Protein AF-X6KYT4-F1 (afdb_monomer_lite)

Radius of gyration: 32.28 Å; chains: 1; bounding box: 67×56×92 Å

pLDDT: mean 80.39, std 18.16, range [33.0, 98.12]

Structure (mmCIF, N/CA/C/O backbone):
data_AF-X6KYT4-F1
#
_entry.id   AF-X6KYT4-F1
#
loop_
_atom_site.group_PDB
_atom_site.id
_atom_site.type_symbol
_atom_site.label_atom_id
_atom_site.label_alt_id
_atom_site.label_comp_id
_atom_site.label_asym_id
_atom_site.label_entity_id
_atom_site.label_seq_id
_atom_site.pdbx_PDB_ins_code
_atom_site.Cartn_x
_atom_site.Cartn_y
_atom_site.Cartn_z
_atom_site.occupancy
_atom_site.B_iso_or_equiv
_atom_site.auth_seq_id
_atom_site.auth_comp_id
_atom_site.auth_asym_id
_atom_site.auth_atom_id
_atom_site.pdbx_PDB_model_num
ATOM 1 N N . MET A 1 1 ? -8.313 6.540 -24.746 1.00 35.69 1 MET A N 1
ATOM 2 C CA . MET A 1 1 ? -7.496 7.739 -24.470 1.00 35.69 1 MET A CA 1
ATOM 3 C C . MET A 1 1 ? -6.435 7.304 -23.478 1.00 35.69 1 MET A C 1
ATOM 5 O O . MET A 1 1 ? -6.791 6.968 -22.359 1.00 35.69 1 MET A O 1
ATOM 9 N N . ALA A 1 2 ? -5.200 7.127 -23.948 1.00 33.00 2 ALA A N 1
ATOM 10 C CA . ALA A 1 2 ? -4.086 6.601 -23.162 1.00 33.00 2 ALA A CA 1
ATOM 11 C C . ALA A 1 2 ? -3.238 7.754 -22.607 1.00 33.00 2 ALA A C 1
ATOM 13 O O . ALA A 1 2 ? -3.134 8.813 -23.221 1.00 33.00 2 ALA A O 1
ATOM 14 N N . SER A 1 3 ? -2.711 7.527 -21.412 1.00 40.75 3 SER A N 1
ATOM 15 C CA . SER A 1 3 ? -2.231 8.502 -20.440 1.00 40.75 3 SER A CA 1
ATOM 16 C C . SER A 1 3 ? -0.807 8.997 -20.719 1.00 40.75 3 SER A C 1
ATOM 18 O O . SER A 1 3 ? 0.108 8.193 -20.867 1.00 40.75 3 SER A O 1
ATOM 20 N N . ASN A 1 4 ? -0.594 10.315 -20.671 1.00 42.34 4 ASN A N 1
ATOM 21 C CA . ASN A 1 4 ? 0.734 10.925 -20.558 1.00 42.34 4 ASN A CA 1
ATOM 22 C C . ASN A 1 4 ? 1.082 11.099 -19.073 1.00 42.34 4 ASN A C 1
ATOM 24 O O . ASN A 1 4 ? 0.715 12.103 -18.468 1.00 42.34 4 ASN A O 1
ATOM 28 N N . ALA A 1 5 ? 1.768 10.118 -18.482 1.00 38.00 5 ALA A N 1
ATOM 29 C CA . ALA A 1 5 ? 2.191 10.152 -17.074 1.00 38.00 5 ALA A CA 1
ATOM 30 C C . ALA A 1 5 ? 3.714 10.004 -16.871 1.00 38.00 5 ALA A C 1
ATOM 32 O O . ALA A 1 5 ? 4.169 9.863 -15.743 1.00 38.00 5 ALA A O 1
ATOM 33 N N . LEU A 1 6 ? 4.525 10.054 -17.935 1.00 41.41 6 LEU A N 1
ATOM 34 C CA . LEU A 1 6 ? 5.937 9.644 -17.862 1.00 41.41 6 LEU A CA 1
ATOM 35 C C . LEU A 1 6 ? 6.961 10.786 -17.685 1.00 41.41 6 LEU A C 1
ATOM 37 O O . LEU A 1 6 ? 8.151 10.515 -17.605 1.00 41.41 6 LEU A O 1
ATOM 41 N N . VAL A 1 7 ? 6.543 12.054 -17.578 1.00 46.75 7 VAL A N 1
ATOM 42 C CA . VAL A 1 7 ? 7.486 13.203 -17.586 1.00 46.75 7 VAL A CA 1
ATOM 43 C C . VAL A 1 7 ? 7.765 13.811 -16.196 1.00 46.75 7 VAL A C 1
ATOM 45 O O . VAL A 1 7 ? 8.702 14.584 -16.039 1.00 46.75 7 VAL A O 1
ATOM 48 N N . TYR A 1 8 ? 7.056 13.410 -15.135 1.00 43.91 8 TYR A N 1
ATOM 49 C CA . TYR A 1 8 ? 7.237 14.002 -13.792 1.00 43.91 8 TYR A CA 1
ATOM 50 C C . TYR A 1 8 ? 8.249 13.285 -12.869 1.00 43.91 8 TYR A C 1
ATOM 52 O O . TYR A 1 8 ? 8.404 13.666 -11.711 1.00 43.91 8 TYR A O 1
ATOM 60 N N . GLY A 1 9 ? 8.981 12.278 -13.360 1.00 34.69 9 GLY A N 1
ATOM 61 C CA . GLY A 1 9 ? 9.814 11.403 -12.518 1.00 34.69 9 GLY A CA 1
ATOM 62 C C . GLY A 1 9 ? 11.130 11.987 -11.980 1.00 34.69 9 GLY A C 1
ATOM 63 O O . GLY A 1 9 ? 11.687 11.428 -11.043 1.00 34.69 9 GLY A O 1
ATOM 64 N N . ALA A 1 10 ? 11.641 13.100 -12.517 1.00 45.22 10 ALA A N 1
ATOM 65 C CA . ALA A 1 10 ? 12.976 13.599 -12.150 1.00 45.22 10 ALA A CA 1
ATOM 66 C C . ALA A 1 10 ? 12.989 14.670 -11.035 1.00 45.22 10 ALA A C 1
ATOM 68 O O . ALA A 1 10 ? 14.049 14.982 -10.502 1.00 45.22 10 ALA A O 1
ATOM 69 N N . GLY A 1 11 ? 11.834 15.234 -10.657 1.00 38.03 11 GLY A N 1
ATOM 70 C CA . GLY A 1 11 ? 11.766 16.350 -9.696 1.00 38.03 11 GLY A CA 1
ATOM 71 C C . GLY A 1 11 ? 11.656 15.952 -8.217 1.00 38.03 11 GLY A C 1
ATOM 72 O O . GLY A 1 11 ? 11.947 16.764 -7.343 1.00 38.03 11 GLY A O 1
ATOM 73 N N . GLY A 1 12 ? 11.238 14.718 -7.914 1.00 40.44 12 GLY A N 1
ATOM 74 C CA . GLY A 1 12 ? 10.886 14.310 -6.544 1.00 40.44 12 GLY A CA 1
ATOM 75 C C . GLY A 1 12 ? 12.070 13.980 -5.626 1.00 40.44 12 GLY A C 1
ATOM 76 O O . GLY A 1 12 ? 11.957 14.127 -4.411 1.00 40.44 12 GLY A O 1
ATOM 77 N N . GLY A 1 13 ? 13.215 13.571 -6.184 1.00 47.16 13 GLY A N 1
ATOM 78 C CA . GLY A 1 13 ? 14.359 13.081 -5.399 1.00 47.16 13 GLY A CA 1
ATOM 79 C C . GLY A 1 13 ? 15.059 14.150 -4.550 1.00 47.16 13 GLY A C 1
ATOM 80 O O . GLY A 1 13 ? 15.558 13.852 -3.469 1.00 47.16 13 GLY A O 1
ATOM 81 N N . VAL A 1 14 ? 15.047 15.413 -4.987 1.00 54.25 14 VAL A N 1
ATOM 82 C CA . VAL A 1 14 ? 15.760 16.505 -4.295 1.00 54.25 14 VAL A CA 1
ATOM 83 C C . VAL A 1 14 ? 15.011 16.974 -3.041 1.00 54.25 14 VAL A C 1
ATOM 85 O O . VAL A 1 14 ? 15.631 17.399 -2.069 1.00 54.25 14 VAL A O 1
ATOM 88 N N . VAL A 1 15 ? 13.680 16.847 -3.019 1.00 51.16 15 VAL A N 1
ATOM 89 C CA . VAL A 1 15 ? 12.855 17.279 -1.876 1.00 51.16 15 VAL A CA 1
ATOM 90 C C . VAL A 1 15 ? 12.961 16.296 -0.704 1.00 51.16 15 VAL A C 1
ATOM 92 O O . VAL A 1 15 ? 12.983 16.726 0.446 1.00 51.16 15 VAL A O 1
ATOM 95 N N . GLY A 1 16 ? 13.103 14.992 -0.972 1.00 46.22 16 GLY A N 1
ATOM 96 C CA . GLY A 1 16 ? 13.276 13.975 0.074 1.00 46.22 16 GLY A CA 1
ATOM 97 C C . GLY A 1 16 ? 14.621 14.068 0.805 1.00 46.22 16 GLY A C 1
ATOM 98 O O . GLY A 1 16 ? 14.667 13.934 2.026 1.00 46.22 16 GLY A O 1
ATOM 99 N N . LEU A 1 17 ? 15.703 14.382 0.080 1.00 49.47 17 LEU A N 1
ATOM 100 C CA . LEU A 1 17 ? 17.055 14.495 0.644 1.00 49.47 17 LEU A CA 1
ATOM 101 C C . LEU A 1 17 ? 17.189 15.674 1.629 1.00 49.47 17 LEU A C 1
ATOM 103 O O . LEU A 1 17 ? 17.905 15.583 2.622 1.00 49.47 17 LEU A O 1
ATOM 107 N N . LEU A 1 18 ? 16.473 16.776 1.384 1.00 53.66 18 LEU A N 1
ATOM 108 C CA . LEU A 1 18 ? 16.554 17.975 2.224 1.00 53.66 18 LEU A CA 1
ATOM 109 C C . LEU A 1 18 ? 15.808 17.832 3.558 1.00 53.66 18 LEU A C 1
ATOM 111 O O . LEU A 1 18 ? 16.172 18.497 4.523 1.00 53.66 18 LEU A O 1
ATOM 115 N N . ILE A 1 19 ? 14.805 16.953 3.648 1.00 54.97 19 ILE A N 1
ATOM 116 C CA . ILE A 1 19 ? 14.031 16.751 4.885 1.00 54.97 19 ILE A CA 1
ATOM 117 C C . ILE A 1 19 ? 14.797 15.863 5.884 1.00 54.97 19 ILE A C 1
ATOM 119 O O . ILE A 1 19 ? 14.686 16.068 7.091 1.00 54.97 19 ILE A O 1
ATOM 123 N N . GLY A 1 20 ? 15.642 14.941 5.407 1.00 48.66 20 GLY A N 1
ATOM 124 C CA . GLY A 1 20 ? 16.440 14.053 6.266 1.00 48.66 20 GLY A CA 1
ATOM 125 C C . GLY A 1 20 ? 17.586 14.737 7.027 1.00 48.66 20 GLY A C 1
ATOM 126 O O . GLY A 1 20 ? 18.050 14.210 8.035 1.00 48.66 20 GLY A O 1
ATOM 127 N N . LEU A 1 21 ? 18.031 15.924 6.596 1.00 48.78 21 LEU A N 1
ATOM 128 C CA . LEU A 1 21 ? 19.221 16.581 7.154 1.00 48.78 21 LEU A CA 1
ATOM 129 C C . LEU A 1 21 ? 18.954 17.435 8.413 1.00 48.78 21 LEU A C 1
ATOM 131 O O . LEU A 1 21 ? 19.897 17.914 9.039 1.00 48.78 21 LEU A O 1
ATOM 135 N N . PHE A 1 22 ? 17.692 17.625 8.817 1.00 48.16 22 PHE A N 1
ATOM 136 C CA . PHE A 1 22 ? 17.326 18.508 9.938 1.00 48.16 22 PHE A CA 1
ATOM 137 C C . PHE A 1 22 ? 17.316 17.837 11.326 1.00 48.16 22 PHE A C 1
ATOM 139 O O . PHE A 1 22 ? 17.004 18.496 12.315 1.00 48.16 22 PHE A O 1
ATOM 146 N N . ALA A 1 23 ? 17.692 16.558 11.436 1.00 51.16 23 ALA A N 1
ATOM 147 C CA . ALA A 1 23 ? 17.722 15.836 12.717 1.00 51.16 23 ALA A CA 1
ATOM 148 C C . ALA A 1 23 ? 19.065 15.926 13.486 1.00 51.16 23 ALA A C 1
ATOM 150 O O . ALA A 1 23 ? 19.156 15.429 14.607 1.00 51.16 23 ALA A O 1
ATOM 151 N N . GLY A 1 24 ? 20.105 16.566 12.931 1.00 43.72 24 GLY A N 1
ATOM 152 C CA . GLY A 1 24 ? 21.406 16.760 13.589 1.00 43.72 24 GLY A CA 1
ATOM 153 C C . GLY A 1 24 ? 21.605 18.198 14.077 1.00 43.72 24 GLY A C 1
ATOM 154 O O . GLY A 1 24 ? 21.455 19.146 13.310 1.00 43.72 24 GLY A O 1
ATOM 155 N N . SER A 1 25 ? 21.964 18.386 15.348 1.00 44.88 25 SER A N 1
ATOM 156 C CA . SER A 1 25 ? 22.098 19.687 16.028 1.00 44.88 25 SER A CA 1
ATOM 157 C C . SER A 1 25 ? 23.346 20.495 15.615 1.00 44.88 25 SER A C 1
ATOM 159 O O . SER A 1 25 ? 24.177 20.845 16.453 1.00 44.88 25 SER A O 1
ATOM 161 N N . GLY A 1 26 ? 23.483 20.787 14.322 1.00 60.88 26 GLY A N 1
ATOM 162 C CA . GLY A 1 26 ? 24.593 21.542 13.731 1.00 60.88 26 GLY A CA 1
ATOM 163 C C . GLY A 1 26 ? 24.327 21.905 12.269 1.00 60.88 26 GLY A C 1
ATOM 164 O O . GLY A 1 26 ? 25.134 21.581 11.404 1.00 60.88 26 GLY A O 1
ATOM 165 N N . GLY A 1 27 ? 23.161 22.496 11.988 1.00 58.69 27 GLY A N 1
ATOM 166 C CA . GLY A 1 27 ? 22.692 22.743 10.622 1.00 58.69 27 GLY A CA 1
ATOM 167 C C . GLY A 1 27 ? 23.600 23.677 9.799 1.00 58.69 27 GLY A C 1
ATOM 168 O O . GLY A 1 27 ? 24.240 24.566 10.369 1.00 58.69 27 GLY A O 1
ATOM 169 N N . PRO A 1 28 ? 23.649 23.496 8.464 1.00 64.19 28 PRO A N 1
ATOM 170 C CA . PRO A 1 28 ? 24.417 24.348 7.558 1.00 64.19 28 PRO A CA 1
ATOM 171 C C . PRO A 1 28 ? 23.918 25.796 7.597 1.00 64.19 28 PRO A C 1
ATOM 173 O O . PRO A 1 28 ? 22.741 26.060 7.861 1.00 64.19 28 PRO A O 1
ATOM 176 N N . SER A 1 29 ? 24.812 26.748 7.327 1.00 77.00 29 SER A N 1
ATOM 177 C CA . SER A 1 29 ? 24.437 28.158 7.275 1.00 77.00 29 SER A CA 1
ATOM 178 C C . SER A 1 29 ? 23.445 28.411 6.128 1.00 77.00 29 SER A C 1
ATOM 180 O O . SER A 1 29 ? 23.407 27.691 5.127 1.00 77.00 29 SER A O 1
ATOM 182 N N . GLN A 1 30 ? 22.615 29.449 6.259 1.00 72.06 30 GLN A N 1
ATOM 183 C CA . GLN A 1 30 ? 21.670 29.859 5.211 1.00 72.06 30 GLN A CA 1
ATOM 184 C C . GLN A 1 30 ? 22.368 30.128 3.864 1.00 72.06 30 GLN A C 1
ATOM 186 O O . GLN A 1 30 ? 21.785 29.909 2.799 1.00 72.06 30 GLN A O 1
ATOM 191 N N . GLU A 1 31 ? 23.628 30.557 3.918 1.00 77.00 31 GLU A N 1
ATOM 192 C CA . GLU A 1 31 ? 24.470 30.841 2.760 1.00 77.00 31 GLU A CA 1
ATOM 193 C C . GLU A 1 31 ? 24.847 29.546 2.023 1.00 77.00 31 GLU A C 1
ATOM 195 O O . GLU A 1 31 ? 24.654 29.468 0.806 1.00 77.00 31 GLU A O 1
ATOM 200 N N . ASP A 1 32 ? 25.230 28.488 2.745 1.00 77.25 32 ASP A N 1
ATOM 201 C CA . ASP A 1 32 ? 25.575 27.180 2.167 1.00 77.25 32 ASP A CA 1
ATOM 202 C C . ASP A 1 32 ? 24.370 26.503 1.501 1.00 77.25 32 ASP A C 1
ATOM 204 O O . ASP A 1 32 ? 24.482 25.940 0.410 1.00 77.25 32 ASP A O 1
ATOM 208 N N . MET A 1 33 ? 23.184 26.611 2.112 1.00 68.81 33 MET A N 1
ATOM 209 C CA . MET A 1 33 ? 21.947 26.082 1.528 1.00 68.81 33 MET A CA 1
ATOM 210 C C . MET A 1 33 ? 21.580 26.804 0.228 1.00 68.81 33 MET A C 1
ATOM 212 O O . MET A 1 33 ? 21.212 26.163 -0.756 1.00 68.81 33 MET A O 1
ATOM 216 N N . SER A 1 34 ? 21.714 28.133 0.189 1.00 76.94 34 SER A N 1
ATOM 217 C CA . SER A 1 34 ? 21.430 28.908 -1.023 1.00 76.94 34 SER A CA 1
ATOM 218 C C . SER A 1 34 ? 22.412 28.592 -2.158 1.00 76.94 34 SER A C 1
ATOM 220 O O . SER A 1 34 ? 21.999 28.464 -3.315 1.00 76.94 34 SER A O 1
ATOM 222 N N . ALA A 1 35 ? 23.690 28.376 -1.830 1.00 78.06 35 ALA A N 1
ATOM 223 C CA . ALA A 1 35 ? 24.719 27.984 -2.783 1.00 78.06 35 ALA A CA 1
ATOM 224 C C . ALA A 1 35 ? 24.486 26.562 -3.320 1.00 78.06 35 ALA A C 1
ATOM 226 O O . ALA A 1 35 ? 24.574 26.345 -4.529 1.00 78.06 35 ALA A O 1
ATOM 227 N N . ALA A 1 36 ? 24.111 25.615 -2.455 1.00 73.81 36 ALA A N 1
ATOM 228 C CA . ALA A 1 36 ? 23.811 24.237 -2.840 1.00 73.81 36 ALA A CA 1
ATOM 229 C C . ALA A 1 36 ? 22.560 24.138 -3.728 1.00 73.81 36 ALA A C 1
ATOM 231 O O . ALA A 1 36 ? 22.593 23.479 -4.766 1.00 73.81 36 ALA A O 1
ATOM 232 N N . VAL A 1 37 ? 21.479 24.845 -3.379 1.00 77.25 37 VAL A N 1
ATOM 233 C CA . VAL A 1 37 ? 20.246 24.879 -4.186 1.00 77.25 37 VAL A CA 1
ATOM 234 C C . VAL A 1 37 ? 20.501 25.529 -5.546 1.00 77.25 37 VAL A C 1
ATOM 236 O O . VAL A 1 37 ? 20.082 24.993 -6.571 1.00 77.25 37 VAL A O 1
ATOM 239 N N . THR A 1 38 ? 21.246 26.637 -5.58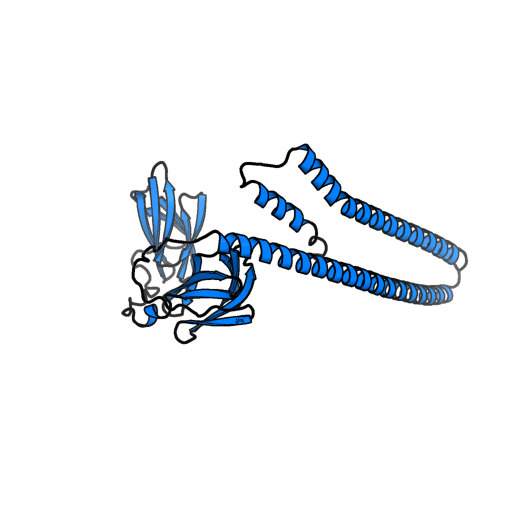7 1.00 81.56 38 THR A N 1
ATOM 240 C CA . THR A 1 38 ? 21.606 27.302 -6.851 1.00 81.56 38 THR A CA 1
ATOM 241 C C . THR A 1 38 ? 22.510 26.414 -7.710 1.00 81.56 38 THR A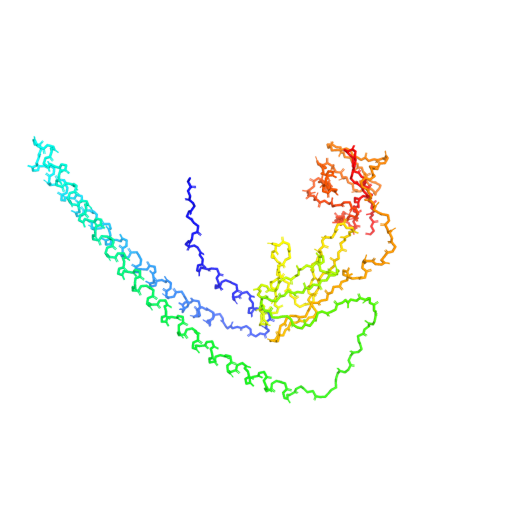 C 1
ATOM 243 O O . THR A 1 38 ? 22.307 26.298 -8.920 1.00 81.56 38 THR A O 1
ATOM 246 N N . GLY A 1 39 ? 23.472 25.724 -7.089 1.00 80.19 39 GLY A N 1
ATOM 247 C CA . GLY A 1 39 ? 24.341 24.756 -7.756 1.00 80.19 39 GLY A CA 1
ATOM 248 C C . GLY A 1 39 ? 23.571 23.572 -8.343 1.00 80.19 39 GLY A C 1
ATOM 249 O O . GLY A 1 39 ? 23.843 23.179 -9.476 1.00 80.19 39 GLY A O 1
ATOM 250 N N . ALA A 1 40 ? 22.574 23.060 -7.617 1.00 72.94 40 ALA A N 1
ATOM 251 C CA . ALA A 1 40 ? 21.736 21.939 -8.039 1.00 72.94 40 ALA A CA 1
ATOM 252 C C . ALA A 1 40 ? 20.691 22.321 -9.103 1.00 72.94 40 ALA A C 1
ATOM 254 O O . ALA A 1 40 ? 20.330 21.490 -9.934 1.00 72.94 40 ALA A O 1
ATOM 255 N N . MET A 1 41 ? 20.212 23.570 -9.117 1.00 75.88 41 MET A N 1
ATOM 256 C CA . MET A 1 41 ? 19.228 24.040 -10.102 1.00 75.88 41 MET A CA 1
ATOM 257 C C . MET A 1 41 ? 19.838 24.472 -11.438 1.00 75.88 41 MET A C 1
ATOM 259 O O . MET A 1 41 ? 19.139 24.464 -12.451 1.00 75.88 41 MET A O 1
ATOM 263 N N . ARG A 1 42 ? 21.129 24.818 -11.479 1.00 82.75 42 ARG A N 1
ATOM 264 C CA . ARG A 1 42 ? 21.806 25.264 -12.707 1.00 82.75 42 ARG A CA 1
ATOM 265 C C . ARG A 1 42 ? 21.738 24.245 -13.863 1.00 82.75 42 ARG A C 1
ATOM 267 O O . ARG A 1 42 ? 21.337 24.654 -14.950 1.00 82.75 42 ARG A O 1
ATOM 274 N N . PRO A 1 43 ? 21.994 22.934 -13.667 1.00 74.88 43 PRO A N 1
ATOM 275 C CA . PRO A 1 43 ? 21.849 21.938 -14.734 1.00 74.88 43 PRO A CA 1
ATOM 276 C C . PRO A 1 43 ? 20.405 21.798 -15.231 1.00 74.88 43 PRO A C 1
ATOM 278 O O . PRO A 1 43 ? 20.170 21.583 -16.418 1.00 74.88 43 PRO A O 1
ATOM 281 N N . ALA A 1 44 ? 19.423 21.947 -14.334 1.00 68.31 44 ALA A N 1
ATOM 282 C CA . ALA A 1 44 ? 18.010 21.901 -14.698 1.00 68.31 44 ALA A CA 1
ATOM 283 C C . ALA A 1 44 ? 17.594 23.135 -15.518 1.00 68.31 44 ALA A C 1
ATOM 285 O O . ALA A 1 44 ? 16.854 23.002 -16.492 1.00 68.31 44 ALA A O 1
ATOM 286 N N . GLN A 1 45 ? 18.111 24.323 -15.179 1.00 76.75 45 GLN A N 1
ATOM 287 C CA . GLN A 1 45 ? 17.892 25.538 -15.968 1.00 76.75 45 GLN A CA 1
ATOM 288 C C . GLN A 1 45 ? 18.551 25.452 -17.350 1.00 76.75 45 GLN A C 1
ATOM 290 O O . GLN A 1 45 ? 17.886 25.737 -18.344 1.00 76.75 45 GLN A O 1
ATOM 295 N N . GLU A 1 46 ? 19.801 24.989 -17.440 1.00 79.12 46 GLU A N 1
ATOM 296 C CA . GLU A 1 46 ? 20.508 24.787 -18.715 1.00 79.12 46 GLU A CA 1
ATOM 297 C C . GLU A 1 46 ? 19.783 23.763 -19.615 1.00 79.12 46 GLU A C 1
ATOM 299 O O . GLU A 1 46 ? 19.598 23.999 -20.814 1.00 79.12 46 GLU A O 1
ATOM 304 N N . ALA A 1 47 ? 19.274 22.669 -19.035 1.00 71.75 47 ALA A N 1
ATOM 305 C CA . ALA A 1 47 ? 18.462 21.687 -19.753 1.00 71.75 47 ALA A CA 1
ATOM 306 C C . ALA A 1 47 ? 17.127 22.278 -20.237 1.00 71.75 47 ALA A C 1
ATOM 308 O O . ALA A 1 47 ? 16.729 22.053 -21.380 1.00 71.75 47 ALA A O 1
ATOM 309 N N . SER A 1 48 ? 16.454 23.079 -19.403 1.00 70.44 48 SER A N 1
ATOM 310 C CA . SER A 1 48 ? 15.194 23.731 -19.776 1.00 70.44 48 SER A CA 1
ATOM 311 C C . SER A 1 48 ? 15.367 24.785 -20.876 1.00 70.44 48 SER A C 1
ATOM 313 O O . SER A 1 48 ? 14.533 24.862 -21.774 1.00 70.44 48 SER A O 1
ATOM 315 N N . ALA A 1 49 ? 16.469 25.544 -20.866 1.00 79.88 49 ALA A N 1
ATOM 316 C CA . ALA A 1 49 ? 16.787 26.518 -21.908 1.00 79.88 49 ALA A CA 1
ATOM 317 C C . ALA A 1 49 ? 17.083 25.830 -23.248 1.00 79.88 49 ALA A C 1
ATOM 319 O O . ALA A 1 49 ? 16.597 26.268 -24.287 1.00 79.88 49 ALA A O 1
ATOM 320 N N . THR A 1 50 ? 17.805 24.707 -23.214 1.00 77.88 50 THR A N 1
ATOM 321 C CA . THR A 1 50 ? 18.086 23.895 -24.408 1.00 77.88 50 THR A CA 1
ATOM 322 C C . THR A 1 50 ? 16.802 23.304 -24.999 1.00 77.88 50 THR A C 1
ATOM 324 O O . THR A 1 50 ? 16.607 23.342 -26.212 1.00 77.88 50 THR A O 1
ATOM 327 N N . ALA A 1 51 ? 15.888 22.821 -24.151 1.00 69.62 51 ALA A N 1
ATOM 328 C CA . ALA A 1 51 ? 14.582 22.328 -24.588 1.00 69.62 51 ALA A CA 1
ATOM 329 C C . ALA A 1 51 ? 13.692 23.447 -25.160 1.00 69.62 51 ALA A C 1
ATOM 331 O O . ALA A 1 51 ? 13.014 23.245 -26.163 1.00 69.62 51 ALA A O 1
ATOM 332 N N . ALA A 1 52 ? 13.714 24.642 -24.560 1.00 78.00 52 ALA A N 1
ATOM 333 C CA . ALA A 1 52 ? 12.983 25.795 -25.081 1.00 78.00 52 ALA A CA 1
ATOM 334 C C . ALA A 1 52 ? 13.516 26.227 -26.460 1.00 78.00 52 ALA A C 1
ATOM 336 O O . ALA A 1 52 ? 12.729 26.499 -27.371 1.00 78.00 52 ALA A O 1
ATOM 337 N N . GLN A 1 53 ? 14.841 26.229 -26.633 1.00 86.69 53 GLN A N 1
ATOM 338 C CA . GLN A 1 53 ? 15.500 26.525 -27.904 1.00 86.69 53 GLN A CA 1
ATOM 339 C C . GLN A 1 53 ? 15.092 25.518 -28.991 1.00 86.69 53 GLN A C 1
ATOM 341 O O . GLN A 1 53 ? 14.661 25.931 -30.064 1.00 86.69 53 GLN A O 1
ATOM 346 N N . SER A 1 54 ? 15.116 24.212 -28.695 1.00 77.38 54 SER A N 1
ATOM 347 C CA . SER A 1 54 ? 14.736 23.185 -29.675 1.00 77.38 54 SER A CA 1
ATOM 348 C C . SER A 1 54 ? 13.262 23.273 -30.082 1.00 77.38 54 SER A C 1
ATOM 350 O O . SER A 1 54 ? 12.935 23.098 -31.256 1.00 77.38 54 SER A O 1
ATOM 352 N N . THR A 1 55 ? 12.363 23.620 -29.153 1.00 74.50 55 THR A N 1
ATOM 353 C CA . THR A 1 55 ? 10.960 23.890 -29.501 1.00 74.50 55 THR A CA 1
ATOM 354 C C . THR A 1 55 ? 10.790 25.135 -30.368 1.00 74.50 55 THR A C 1
ATOM 356 O O . THR A 1 55 ? 9.961 25.121 -31.275 1.00 74.50 55 THR A O 1
ATOM 359 N N . ALA A 1 56 ? 11.571 26.194 -30.138 1.00 86.12 56 ALA A N 1
ATOM 360 C CA . ALA A 1 56 ? 11.527 27.396 -30.967 1.00 86.12 56 ALA A CA 1
ATOM 361 C C . ALA A 1 56 ? 12.026 27.115 -32.396 1.00 86.12 56 ALA A C 1
ATOM 363 O O . ALA A 1 56 ? 11.380 27.528 -33.359 1.00 86.12 56 ALA A O 1
ATOM 364 N N . ASP A 1 57 ? 13.107 26.346 -32.536 1.00 85.06 57 ASP A N 1
ATOM 365 C CA . ASP A 1 57 ? 13.647 25.938 -33.836 1.00 85.06 57 ASP A CA 1
ATOM 366 C C . ASP A 1 57 ? 12.665 25.030 -34.599 1.00 85.06 57 ASP A C 1
ATOM 368 O O . ASP A 1 57 ? 12.469 25.190 -35.806 1.00 85.06 57 ASP A O 1
ATOM 372 N N . ALA A 1 58 ? 11.975 24.122 -33.897 1.00 77.81 58 ALA A N 1
ATOM 373 C CA . ALA A 1 58 ? 10.936 23.279 -34.487 1.00 77.81 58 ALA A CA 1
ATOM 374 C C . ALA A 1 58 ? 9.738 24.097 -35.000 1.00 77.81 58 ALA A C 1
ATOM 376 O O . ALA A 1 58 ? 9.217 23.812 -36.080 1.00 77.81 58 ALA A O 1
ATOM 377 N N . LEU A 1 59 ? 9.315 25.128 -34.261 1.00 83.44 59 LEU A N 1
ATOM 378 C CA . LEU A 1 59 ? 8.240 26.029 -34.686 1.00 83.44 59 LEU A CA 1
ATOM 379 C C . LEU A 1 59 ? 8.655 26.871 -35.898 1.00 83.44 59 LEU A C 1
ATOM 381 O O . LEU A 1 59 ? 7.904 26.941 -36.866 1.00 83.44 59 LEU A O 1
ATOM 385 N N . ALA A 1 60 ? 9.874 27.417 -35.902 1.00 90.31 60 ALA A N 1
ATOM 386 C CA . ALA A 1 60 ? 10.401 28.157 -37.048 1.00 90.31 60 ALA A CA 1
ATOM 387 C C . ALA A 1 60 ? 10.489 27.281 -38.314 1.00 90.31 60 ALA A C 1
ATOM 389 O O . ALA A 1 60 ? 10.177 27.734 -39.417 1.00 90.31 60 ALA A O 1
ATOM 390 N N . ALA A 1 61 ? 10.862 26.007 -38.165 1.00 84.31 61 ALA A N 1
ATOM 391 C CA . ALA A 1 61 ? 10.874 25.051 -39.268 1.00 84.31 61 ALA A CA 1
ATOM 392 C C . ALA A 1 61 ? 9.460 24.721 -39.784 1.00 84.31 61 ALA A C 1
ATOM 394 O O . ALA A 1 61 ? 9.279 24.527 -40.988 1.00 84.31 61 ALA A O 1
ATOM 39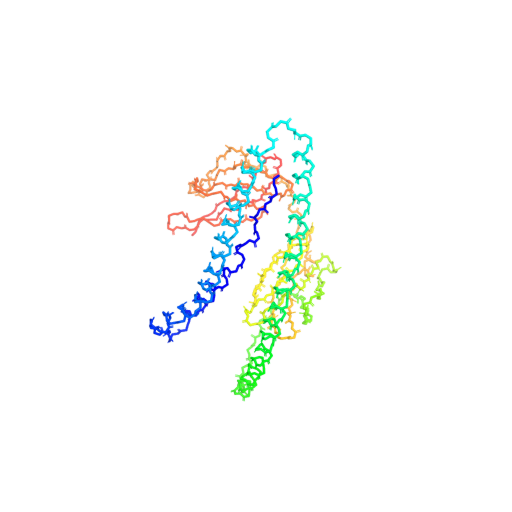5 N N . LEU A 1 62 ? 8.455 24.666 -38.903 1.00 83.19 62 LEU A N 1
ATOM 396 C CA . LEU A 1 62 ? 7.055 24.478 -39.292 1.00 83.19 62 LEU A CA 1
ATOM 397 C C . LEU A 1 62 ? 6.503 25.697 -40.040 1.00 83.19 62 LEU A C 1
ATOM 399 O O . LEU A 1 62 ? 5.860 25.513 -41.072 1.00 83.19 62 LEU A O 1
ATOM 403 N N . ASP A 1 63 ? 6.808 26.913 -39.586 1.00 89.94 63 ASP A N 1
ATOM 404 C CA . ASP A 1 63 ? 6.398 28.151 -40.262 1.00 89.94 63 ASP A CA 1
ATOM 405 C C . ASP A 1 63 ? 6.996 28.252 -41.672 1.00 89.94 63 ASP A C 1
ATOM 407 O O . ASP A 1 63 ? 6.291 28.568 -42.631 1.00 89.94 63 ASP A O 1
ATOM 411 N N . ALA A 1 64 ? 8.275 27.901 -41.838 1.00 85.56 64 ALA A N 1
ATOM 412 C CA . ALA A 1 64 ? 8.910 27.859 -43.156 1.00 85.56 64 ALA A CA 1
ATOM 413 C C . ALA A 1 64 ? 8.245 26.835 -44.097 1.00 85.56 64 ALA A C 1
ATOM 415 O O . ALA A 1 64 ? 8.089 27.095 -45.291 1.00 85.56 64 ALA A O 1
ATOM 416 N N . ARG A 1 65 ? 7.815 25.682 -43.565 1.00 78.69 65 ARG A N 1
ATOM 417 C CA . ARG A 1 65 ? 7.078 24.665 -44.335 1.00 78.69 65 ARG A CA 1
ATOM 418 C C . ARG A 1 65 ? 5.682 25.137 -44.723 1.00 78.69 65 ARG A C 1
ATOM 420 O O . ARG A 1 65 ? 5.264 24.901 -45.850 1.00 78.69 65 ARG A O 1
ATOM 427 N N . LEU A 1 66 ? 4.974 25.811 -43.819 1.00 84.81 66 LEU A N 1
ATOM 428 C CA . LEU A 1 66 ? 3.668 26.407 -44.103 1.00 84.81 66 LEU A CA 1
ATOM 429 C C . LEU A 1 66 ? 3.766 27.434 -45.234 1.00 84.81 66 LEU A C 1
ATOM 431 O O . LEU A 1 66 ? 2.999 27.343 -46.187 1.00 84.81 66 LEU A O 1
ATOM 435 N N . ALA A 1 67 ? 4.761 28.322 -45.190 1.00 86.88 67 ALA A N 1
ATOM 436 C CA . ALA A 1 67 ? 5.000 29.290 -46.259 1.00 86.88 67 ALA A CA 1
ATOM 437 C C . ALA A 1 67 ? 5.283 28.612 -47.615 1.00 86.88 67 ALA A C 1
ATOM 439 O O . ALA A 1 67 ? 4.732 29.019 -48.637 1.00 86.88 67 ALA A O 1
ATOM 440 N N . ALA A 1 68 ? 6.081 27.538 -47.629 1.00 81.50 68 ALA A N 1
ATOM 441 C CA . ALA A 1 68 ? 6.357 26.772 -48.847 1.00 81.50 68 ALA A CA 1
ATOM 442 C C . ALA A 1 68 ? 5.103 26.067 -49.401 1.00 81.50 68 ALA A C 1
ATOM 444 O O . ALA A 1 68 ? 4.891 26.046 -50.615 1.00 81.50 68 ALA A O 1
ATOM 445 N N . ILE A 1 69 ? 4.242 25.532 -48.527 1.00 80.19 69 ILE A N 1
ATOM 446 C CA . ILE A 1 69 ? 2.958 24.933 -48.922 1.00 80.19 69 ILE A CA 1
ATOM 447 C C . ILE A 1 69 ? 2.025 26.002 -49.502 1.00 80.19 69 ILE A C 1
ATOM 449 O O . ILE A 1 69 ? 1.393 25.762 -50.529 1.00 80.19 69 ILE A O 1
ATOM 453 N N . GLU A 1 70 ? 1.946 27.183 -48.887 1.00 84.69 70 GLU A N 1
ATOM 454 C CA . GLU A 1 70 ? 1.128 28.295 -49.383 1.00 84.69 70 GLU A CA 1
ATOM 455 C C . GLU A 1 70 ? 1.589 28.773 -50.768 1.00 84.69 70 GLU A C 1
ATOM 457 O O . GLU A 1 70 ? 0.761 28.937 -51.670 1.00 84.69 70 GLU A O 1
ATOM 462 N N . GLU A 1 71 ? 2.900 28.916 -50.978 1.00 84.00 71 GLU A N 1
ATOM 463 C CA . GLU A 1 71 ? 3.486 29.258 -52.279 1.00 84.00 71 GLU A CA 1
ATOM 464 C C . GLU A 1 71 ? 3.225 28.156 -53.323 1.00 84.00 71 GLU A C 1
ATOM 466 O O . GLU A 1 71 ? 2.812 28.440 -54.452 1.00 84.00 71 GLU A O 1
ATOM 471 N N . GLY A 1 72 ? 3.367 26.886 -52.931 1.00 75.19 72 GLY A N 1
ATOM 472 C CA . GLY A 1 72 ? 3.080 25.728 -53.777 1.00 75.19 72 GLY A CA 1
ATOM 473 C C . GLY A 1 72 ? 1.606 25.615 -54.178 1.00 75.19 72 GLY A C 1
ATOM 474 O O . GLY A 1 72 ? 1.307 25.323 -55.340 1.00 75.19 72 GLY A O 1
ATOM 475 N N . MET A 1 73 ? 0.672 25.894 -53.262 1.00 76.38 73 MET A N 1
ATOM 476 C CA . MET A 1 73 ? -0.764 25.931 -53.562 1.00 76.38 73 MET A CA 1
ATOM 477 C C . MET A 1 73 ? -1.117 27.080 -54.509 1.00 76.38 73 MET A C 1
ATOM 479 O O . MET A 1 73 ? -1.927 26.892 -55.418 1.00 76.38 73 MET A O 1
ATOM 483 N N . ALA A 1 74 ? -0.503 28.253 -54.331 1.00 79.44 74 ALA A N 1
ATOM 484 C CA . ALA A 1 74 ? -0.709 29.393 -55.220 1.00 79.44 74 ALA A CA 1
ATOM 485 C C . ALA A 1 74 ? -0.190 29.115 -56.644 1.00 79.44 74 ALA A C 1
ATOM 487 O O . ALA A 1 74 ? -0.819 29.527 -57.619 1.00 79.44 74 ALA A O 1
ATOM 488 N N . ALA A 1 75 ? 0.914 28.373 -56.773 1.00 75.88 75 ALA A N 1
ATOM 489 C CA . ALA A 1 75 ? 1.512 28.018 -58.059 1.00 75.88 75 ALA A CA 1
ATOM 490 C C . ALA A 1 75 ? 0.762 26.904 -58.823 1.00 75.88 75 ALA A C 1
ATOM 492 O O . ALA A 1 75 ? 0.807 26.884 -60.053 1.00 75.88 75 ALA A O 1
ATOM 493 N N . ASN A 1 76 ? 0.056 25.998 -58.131 1.00 64.88 76 ASN A N 1
ATOM 494 C CA . ASN A 1 76 ? -0.517 24.768 -58.713 1.00 64.88 76 ASN A CA 1
ATOM 495 C C . ASN A 1 76 ? -2.059 24.686 -58.670 1.00 64.88 76 ASN A C 1
ATOM 497 O O . ASN A 1 76 ? -2.635 23.602 -58.766 1.00 64.88 76 ASN A O 1
ATOM 501 N N . ALA A 1 77 ? -2.749 25.826 -58.568 1.00 63.72 77 ALA A N 1
ATOM 502 C CA . ALA A 1 77 ? -4.205 25.908 -58.401 1.00 63.72 77 ALA A CA 1
ATOM 503 C C . ALA A 1 77 ? -5.102 25.104 -59.389 1.00 63.72 77 ALA A C 1
ATOM 505 O O . ALA A 1 77 ? -6.208 24.750 -58.975 1.00 63.72 77 ALA A O 1
ATOM 506 N N . PRO A 1 78 ? -4.726 24.796 -60.653 1.00 66.38 78 PRO A N 1
ATOM 507 C CA . PRO A 1 78 ? -5.615 24.046 -61.547 1.00 66.38 78 PRO A CA 1
ATOM 508 C C . PRO A 1 78 ? -5.450 22.512 -61.546 1.00 66.38 78 PRO A C 1
ATOM 510 O O . PRO A 1 78 ? -6.263 21.860 -62.198 1.00 66.38 78 PRO A O 1
ATOM 513 N N . ASP A 1 79 ? -4.469 21.912 -60.850 1.00 77.50 79 ASP A N 1
ATOM 514 C CA . ASP A 1 79 ? -4.193 20.462 -60.957 1.00 77.50 79 ASP A CA 1
ATOM 515 C C . ASP A 1 79 ? -4.041 19.758 -59.590 1.00 77.50 79 ASP A C 1
ATOM 517 O O . ASP A 1 79 ? -2.950 19.588 -59.038 1.00 77.50 79 ASP A O 1
ATOM 521 N N . MET A 1 80 ? -5.178 19.351 -59.011 1.00 74.62 80 MET A N 1
ATOM 522 C CA . MET A 1 80 ? -5.242 18.734 -57.676 1.00 74.62 80 MET A CA 1
ATOM 523 C C . MET A 1 80 ? -4.556 17.359 -57.576 1.00 74.62 80 MET A C 1
ATOM 525 O O . MET A 1 80 ? -4.133 16.976 -56.483 1.00 74.62 80 MET A O 1
ATOM 529 N N . GLU A 1 81 ? -4.432 16.607 -58.674 1.00 80.69 81 GLU A N 1
ATOM 530 C CA . GLU A 1 81 ? -3.768 15.290 -58.665 1.00 80.69 81 GLU A CA 1
ATOM 531 C C . GLU A 1 81 ? -2.238 15.430 -58.618 1.00 80.69 81 GLU A C 1
ATOM 533 O O . GLU A 1 81 ? -1.562 14.696 -57.885 1.00 80.69 81 GLU A O 1
ATOM 538 N N . ALA A 1 82 ? -1.686 16.432 -59.311 1.00 77.25 82 ALA A N 1
ATOM 539 C CA . ALA A 1 82 ? -0.272 16.787 -59.198 1.00 77.25 82 ALA A CA 1
ATOM 540 C C . ALA A 1 82 ? 0.075 17.249 -57.771 1.00 77.25 82 ALA A C 1
ATOM 542 O O . ALA A 1 82 ? 1.066 16.794 -57.195 1.00 77.25 82 ALA A O 1
ATOM 543 N N . LEU A 1 83 ? -0.794 18.064 -57.157 1.00 78.31 83 LEU A N 1
ATOM 544 C CA . LEU A 1 83 ? -0.640 18.520 -55.772 1.00 78.31 83 LEU A CA 1
ATOM 545 C C . LEU A 1 83 ? -0.630 17.351 -54.775 1.00 78.31 83 LEU A C 1
ATOM 547 O O . LEU A 1 83 ? 0.220 17.297 -53.890 1.00 78.31 83 LEU A O 1
ATOM 551 N N . LYS A 1 84 ? -1.542 16.385 -54.923 1.00 78.88 84 LYS A N 1
ATOM 552 C CA . LYS A 1 84 ? -1.607 15.209 -54.042 1.00 78.88 84 LYS A CA 1
ATOM 553 C C . LYS A 1 84 ? -0.342 14.353 -54.126 1.00 78.88 84 LYS A C 1
ATOM 555 O O . LYS A 1 84 ? 0.121 13.854 -53.102 1.00 78.88 84 LYS A O 1
ATOM 560 N N . THR A 1 85 ? 0.211 14.197 -55.327 1.00 85.25 85 THR A N 1
ATOM 561 C CA . THR A 1 85 ? 1.446 13.433 -55.547 1.00 85.25 85 THR A CA 1
ATOM 562 C C . THR A 1 85 ? 2.639 14.130 -54.894 1.00 85.25 85 THR A C 1
ATOM 564 O O . THR A 1 85 ? 3.355 13.495 -54.124 1.00 85.25 85 THR A O 1
ATOM 567 N N . ALA A 1 86 ? 2.780 15.443 -55.101 1.00 78.62 86 ALA A N 1
ATOM 568 C CA . ALA A 1 86 ? 3.835 16.242 -54.479 1.00 78.62 86 ALA A CA 1
ATOM 569 C C . ALA A 1 86 ? 3.752 16.216 -52.942 1.00 78.62 86 ALA A C 1
ATOM 571 O O . ALA A 1 86 ? 4.745 15.930 -52.278 1.00 78.62 86 ALA A O 1
ATOM 572 N N . ILE A 1 87 ? 2.553 16.399 -52.370 1.00 82.12 87 ILE A N 1
ATOM 573 C CA . ILE A 1 87 ? 2.341 16.309 -50.916 1.00 82.12 87 ILE A CA 1
ATOM 574 C C . ILE A 1 87 ? 2.689 14.909 -50.401 1.00 82.12 87 ILE A C 1
ATOM 576 O O . ILE A 1 87 ? 3.319 14.782 -49.355 1.00 82.12 87 ILE A O 1
ATOM 580 N N . SER A 1 88 ? 2.300 13.845 -51.108 1.00 82.75 88 SER A N 1
ATOM 581 C CA . SER A 1 88 ? 2.602 12.475 -50.680 1.00 82.75 88 SER A CA 1
ATOM 582 C C . SER A 1 88 ? 4.108 12.186 -50.677 1.00 82.75 88 SER A C 1
ATOM 584 O O . SER A 1 88 ? 4.598 11.541 -49.746 1.00 82.75 88 SER A O 1
ATOM 586 N N . GLU A 1 89 ? 4.847 12.646 -51.689 1.00 85.31 89 GLU A N 1
ATOM 587 C CA . GLU A 1 89 ? 6.307 12.498 -51.748 1.00 85.31 89 GLU A CA 1
ATOM 588 C C . GLU A 1 89 ? 7.001 13.321 -50.662 1.00 85.31 89 GLU A C 1
ATOM 590 O O . GLU A 1 89 ? 7.868 12.803 -49.956 1.00 85.31 89 GLU A O 1
ATOM 595 N N . GLU A 1 90 ? 6.574 14.566 -50.459 1.00 82.69 90 GLU A N 1
ATOM 596 C CA . GLU A 1 90 ? 7.173 15.469 -49.480 1.00 82.69 90 GLU A CA 1
ATOM 597 C C . GLU A 1 90 ? 6.883 15.032 -48.039 1.00 82.69 90 GLU A C 1
ATOM 599 O O . GLU A 1 90 ? 7.790 15.011 -47.206 1.00 82.69 90 GLU A O 1
ATOM 604 N N . VAL A 1 91 ? 5.662 14.570 -47.744 1.00 84.19 91 VAL A N 1
ATOM 605 C CA . VAL A 1 91 ? 5.322 13.960 -46.449 1.00 84.19 91 VAL A CA 1
ATOM 606 C C . VAL A 1 91 ? 6.139 12.691 -46.218 1.00 84.19 91 VAL A C 1
ATOM 608 O O . VAL A 1 91 ? 6.659 12.505 -45.120 1.00 84.19 91 VAL A O 1
ATOM 611 N N . SER A 1 92 ? 6.314 11.836 -47.230 1.00 85.06 92 SER A N 1
ATOM 612 C CA . SER A 1 92 ? 7.130 10.619 -47.085 1.00 85.06 92 SER A CA 1
ATOM 613 C C . SER A 1 92 ? 8.600 10.950 -46.811 1.00 85.06 92 SER A C 1
ATOM 615 O O . SER A 1 92 ? 9.215 10.355 -45.923 1.00 85.06 92 SER A O 1
ATOM 617 N N . ALA A 1 93 ? 9.151 11.940 -47.517 1.00 83.50 93 ALA A N 1
ATOM 618 C CA . ALA A 1 93 ? 10.508 12.429 -47.296 1.00 83.50 93 ALA A CA 1
ATOM 619 C C . ALA A 1 93 ? 10.665 13.071 -45.907 1.00 83.50 93 ALA A C 1
ATOM 621 O O . ALA A 1 93 ? 11.637 12.797 -45.201 1.00 83.50 93 ALA A O 1
ATOM 622 N N . ALA A 1 94 ? 9.684 13.866 -45.473 1.00 78.38 94 ALA A N 1
ATOM 623 C CA . ALA A 1 94 ? 9.671 14.489 -44.155 1.00 78.38 94 ALA A CA 1
ATOM 624 C C . ALA A 1 94 ? 9.598 13.450 -43.029 1.00 78.38 94 ALA A C 1
ATOM 626 O O . ALA A 1 94 ? 10.336 13.566 -42.052 1.00 78.38 94 ALA A O 1
ATOM 627 N N . VAL A 1 95 ? 8.761 12.417 -43.169 1.00 82.75 95 VAL A N 1
ATOM 628 C CA . VAL A 1 95 ? 8.666 11.312 -42.203 1.00 82.75 95 VAL A CA 1
ATOM 629 C C . VAL A 1 95 ? 9.982 10.535 -42.139 1.00 82.75 95 VAL A C 1
ATOM 631 O O . VAL A 1 95 ? 10.465 10.262 -41.041 1.00 82.75 95 VAL A O 1
ATOM 634 N N . GLY A 1 96 ? 10.614 10.253 -43.284 1.00 89.38 96 GLY A N 1
ATOM 635 C CA . GLY A 1 96 ? 11.931 9.606 -43.329 1.00 89.38 96 GLY A CA 1
ATOM 636 C C . GLY A 1 96 ? 13.031 10.431 -42.648 1.00 89.38 96 GLY A C 1
ATOM 637 O O . GLY A 1 96 ? 13.860 9.884 -41.914 1.00 89.38 96 GLY A O 1
ATOM 638 N N . GLY A 1 97 ? 13.002 11.755 -42.825 1.00 85.31 97 GLY A N 1
ATOM 639 C CA . GLY A 1 97 ? 13.910 12.687 -42.153 1.00 85.31 97 GLY A CA 1
ATOM 640 C C . GLY A 1 97 ? 13.710 12.719 -40.635 1.00 85.31 97 GLY A C 1
ATOM 641 O O . GLY A 1 97 ? 14.677 12.585 -39.890 1.00 85.31 97 GLY A O 1
ATOM 642 N N . VAL A 1 98 ? 12.459 12.817 -40.170 1.00 79.75 98 VAL A N 1
ATOM 643 C CA . VAL A 1 98 ? 12.123 12.805 -38.733 1.00 79.75 98 VAL A CA 1
ATOM 644 C C . VAL A 1 98 ? 12.515 11.479 -38.086 1.00 79.75 98 VAL A C 1
ATOM 646 O O . VAL A 1 98 ? 13.100 11.480 -37.009 1.00 79.75 98 VAL A O 1
ATOM 649 N N . GLN A 1 99 ? 12.248 10.347 -38.739 1.00 83.69 99 GLN A N 1
ATOM 650 C CA . GLN A 1 99 ? 12.618 9.035 -38.210 1.00 83.69 99 GLN A CA 1
ATOM 651 C C . GLN A 1 99 ? 14.140 8.869 -38.097 1.00 83.69 99 GLN A C 1
ATOM 653 O O . GLN A 1 99 ? 14.624 8.298 -37.117 1.00 83.69 99 GLN A O 1
ATOM 658 N N . SER A 1 100 ? 14.894 9.384 -39.072 1.00 88.19 100 SER A N 1
ATOM 659 C CA . SER A 1 100 ? 16.360 9.345 -39.054 1.00 88.19 100 SER A CA 1
ATOM 660 C C . SER A 1 100 ? 16.929 10.226 -37.940 1.00 88.19 100 SER A C 1
ATOM 662 O O . SER A 1 100 ? 17.721 9.739 -37.137 1.00 88.19 100 SER A O 1
ATOM 664 N N . ALA A 1 101 ? 16.456 11.473 -37.825 1.00 79.62 101 ALA A N 1
ATOM 665 C CA . ALA A 1 101 ? 16.869 12.397 -36.769 1.00 79.62 101 ALA A CA 1
ATOM 666 C C . ALA A 1 101 ? 16.526 11.860 -35.369 1.00 79.62 101 ALA A C 1
ATOM 668 O O . ALA A 1 101 ? 17.372 11.858 -34.480 1.00 79.62 101 ALA A O 1
ATOM 669 N N . LEU A 1 102 ? 15.321 11.309 -35.193 1.00 77.69 102 LEU A N 1
ATOM 670 C CA . LEU A 1 102 ? 14.900 10.700 -33.932 1.00 77.69 102 LEU A CA 1
ATOM 671 C C . LEU A 1 102 ? 15.766 9.488 -33.564 1.00 77.69 102 LEU A C 1
ATOM 673 O O . LEU A 1 102 ? 16.124 9.316 -32.403 1.00 77.69 102 LEU A O 1
ATOM 677 N N . SER A 1 103 ? 16.123 8.650 -34.540 1.00 83.38 103 SER A N 1
ATOM 678 C CA . SER A 1 103 ? 16.990 7.489 -34.299 1.00 83.38 103 SER A CA 1
ATOM 679 C C . SER A 1 103 ? 18.401 7.913 -33.876 1.00 83.38 103 SER A C 1
ATOM 681 O O . SER A 1 103 ? 18.981 7.309 -32.973 1.00 83.38 103 SER A O 1
ATOM 683 N N . GLU A 1 104 ? 18.939 8.968 -34.491 1.00 89.12 104 GLU A N 1
ATOM 684 C CA . GLU A 1 104 ? 20.241 9.543 -34.145 1.00 89.12 104 GLU A CA 1
ATOM 685 C C . GLU A 1 104 ? 20.229 10.187 -32.750 1.00 89.12 104 GLU A C 1
ATOM 687 O O . GLU A 1 104 ? 21.143 9.962 -31.956 1.00 89.12 104 GLU A O 1
ATOM 692 N N . GLU A 1 105 ? 19.155 10.894 -32.394 1.00 83.12 105 GLU A N 1
ATOM 693 C CA . GLU A 1 105 ? 18.990 11.517 -31.079 1.00 83.12 105 GLU A CA 1
ATOM 694 C C . GLU A 1 105 ? 18.791 10.487 -29.957 1.00 83.12 105 GLU A C 1
ATOM 696 O O . GLU A 1 105 ? 19.379 10.624 -28.881 1.00 83.12 105 GLU A O 1
ATOM 701 N N . ILE A 1 106 ? 18.043 9.406 -30.209 1.00 76.81 106 ILE A N 1
ATOM 702 C CA . ILE A 1 106 ? 17.923 8.274 -29.277 1.00 76.81 106 ILE A CA 1
ATOM 703 C C . ILE A 1 106 ? 19.290 7.615 -29.070 1.00 76.81 106 ILE A C 1
ATOM 705 O O . ILE A 1 106 ? 19.661 7.326 -27.931 1.00 76.81 106 ILE A O 1
ATOM 709 N N . ALA A 1 107 ? 20.068 7.408 -30.137 1.00 88.31 107 ALA A N 1
ATOM 710 C CA . ALA A 1 107 ? 21.409 6.838 -30.034 1.00 88.31 107 ALA A CA 1
ATOM 711 C C . ALA A 1 107 ? 22.370 7.756 -29.254 1.00 88.31 107 ALA A C 1
ATOM 713 O O . ALA A 1 107 ? 23.112 7.283 -28.389 1.00 88.31 107 ALA A O 1
ATOM 714 N N . ALA A 1 108 ? 22.329 9.068 -29.506 1.00 82.31 108 ALA A N 1
ATOM 715 C CA . ALA A 1 108 ? 23.127 10.059 -28.787 1.00 82.31 108 ALA A CA 1
ATOM 716 C C . ALA A 1 108 ? 22.739 10.136 -27.300 1.00 82.31 108 ALA A C 1
ATOM 718 O O . ALA A 1 108 ? 23.610 10.116 -26.427 1.00 82.31 108 ALA A O 1
ATOM 719 N N . THR A 1 109 ? 21.437 10.139 -27.006 1.00 80.44 109 THR A N 1
ATOM 720 C CA . THR A 1 109 ? 20.900 10.150 -25.639 1.00 80.44 109 THR A CA 1
ATOM 721 C C . THR A 1 109 ? 21.253 8.870 -24.891 1.00 80.44 109 THR A C 1
ATOM 723 O O . THR A 1 109 ? 21.719 8.939 -23.755 1.00 80.44 109 THR A O 1
ATOM 726 N N . GLY A 1 110 ? 21.105 7.704 -25.528 1.00 80.81 110 GLY A N 1
ATOM 727 C CA . GLY A 1 110 ? 21.485 6.417 -24.947 1.00 80.81 110 GLY A CA 1
ATOM 728 C C . GLY A 1 110 ? 22.974 6.356 -24.604 1.00 80.81 110 GLY A C 1
ATOM 729 O O . GLY A 1 110 ? 23.344 5.907 -23.520 1.00 80.81 110 GLY A O 1
ATOM 730 N N . LYS A 1 111 ? 23.837 6.900 -25.471 1.00 88.75 111 LYS A N 1
ATOM 731 C CA . LYS A 1 111 ? 25.277 6.998 -25.203 1.00 88.75 111 LYS A CA 1
ATOM 732 C C . LYS A 1 111 ? 25.581 7.923 -24.022 1.00 88.75 111 LYS A C 1
ATOM 734 O O . LYS A 1 111 ? 26.359 7.548 -23.150 1.00 88.75 111 LYS A O 1
ATOM 739 N N . ALA A 1 112 ? 24.940 9.090 -23.958 1.00 81.06 112 ALA A N 1
ATOM 740 C CA . ALA A 1 112 ? 25.107 10.025 -22.847 1.00 81.06 112 ALA A CA 1
ATOM 741 C C . ALA A 1 112 ? 24.606 9.445 -21.511 1.00 81.06 112 ALA A C 1
ATOM 743 O O . ALA A 1 112 ? 25.247 9.639 -20.480 1.00 81.06 112 ALA A O 1
ATOM 744 N N . GLN A 1 113 ? 23.491 8.707 -21.521 1.00 78.62 113 GLN A N 1
ATOM 745 C CA . GLN A 1 113 ? 22.994 8.001 -20.339 1.00 78.62 113 GLN A CA 1
ATOM 746 C C . GLN A 1 113 ? 23.954 6.901 -19.887 1.00 78.62 113 GLN A C 1
ATOM 748 O O . GLN A 1 113 ? 24.238 6.827 -18.696 1.00 78.62 113 GLN A O 1
ATOM 753 N N . SER A 1 114 ? 24.505 6.107 -20.813 1.00 82.56 114 SER A N 1
ATOM 754 C CA . SER A 1 114 ? 25.512 5.088 -20.484 1.00 82.56 114 SER A CA 1
ATOM 755 C C . SER A 1 114 ? 26.726 5.708 -19.796 1.00 82.56 114 SER A C 1
ATOM 757 O O . SER A 1 114 ? 27.111 5.248 -18.731 1.00 82.56 114 SER A O 1
ATOM 759 N N . THR A 1 115 ? 27.276 6.800 -20.339 1.00 89.69 115 THR A N 1
ATOM 760 C CA . THR A 1 115 ? 28.435 7.474 -19.732 1.00 89.69 115 THR A CA 1
ATOM 761 C C . THR A 1 115 ? 28.126 8.022 -18.339 1.00 89.69 115 THR A C 1
ATOM 763 O O . THR A 1 115 ? 28.951 7.890 -17.442 1.00 89.69 115 THR A O 1
ATOM 766 N N . ARG A 1 116 ? 26.932 8.592 -18.125 1.00 83.00 116 ARG A N 1
ATOM 767 C CA . ARG A 1 116 ? 26.515 9.064 -16.793 1.00 83.00 116 ARG A CA 1
ATOM 768 C C . ARG A 1 116 ? 26.319 7.921 -15.802 1.00 83.00 116 ARG A C 1
ATOM 770 O O . ARG A 1 116 ? 26.630 8.093 -14.630 1.00 83.00 116 ARG A O 1
ATOM 777 N N . LEU A 1 117 ? 25.799 6.779 -16.252 1.00 80.31 117 LEU A N 1
ATOM 778 C CA . LEU A 1 117 ? 25.668 5.588 -15.415 1.00 80.31 117 LEU A CA 1
ATOM 779 C C . LEU A 1 117 ? 27.041 5.026 -15.047 1.00 80.31 117 LEU A C 1
ATOM 781 O O . LEU A 1 117 ? 27.259 4.729 -13.879 1.00 80.31 117 LEU A O 1
ATOM 785 N N . ASP A 1 118 ? 27.976 4.952 -15.995 1.00 88.50 118 ASP A N 1
ATOM 786 C CA . ASP A 1 118 ? 29.353 4.520 -15.730 1.00 88.50 118 ASP A CA 1
ATOM 787 C C . ASP A 1 118 ? 30.052 5.450 -14.723 1.00 88.50 118 ASP A C 1
ATOM 789 O O . ASP A 1 118 ? 30.709 4.984 -13.793 1.00 88.50 118 ASP A O 1
ATOM 793 N N . GLU A 1 119 ? 29.865 6.767 -14.856 1.00 89.12 119 GLU A N 1
ATOM 794 C CA . GLU A 1 119 ? 30.416 7.758 -13.927 1.00 89.12 119 GLU A CA 1
ATOM 795 C C . GLU A 1 119 ? 29.779 7.659 -12.532 1.00 89.12 119 GLU A C 1
ATOM 797 O O . GLU A 1 119 ? 30.493 7.637 -11.530 1.00 89.12 119 GLU A O 1
ATOM 802 N N . ALA A 1 120 ? 28.452 7.525 -12.455 1.00 84.56 120 ALA A N 1
ATOM 803 C CA . ALA A 1 120 ? 27.740 7.344 -11.193 1.00 84.56 120 ALA A CA 1
ATOM 804 C C . ALA A 1 120 ? 28.141 6.035 -10.493 1.00 84.56 120 ALA A C 1
ATOM 806 O O . ALA A 1 120 ? 28.372 6.032 -9.287 1.00 84.56 120 ALA A O 1
ATOM 807 N N . LEU A 1 121 ? 28.282 4.933 -11.236 1.00 85.88 121 LEU A N 1
ATOM 808 C CA . LEU A 1 121 ? 28.760 3.655 -10.701 1.00 85.88 121 LEU A CA 1
ATOM 809 C C . LEU A 1 121 ? 30.214 3.749 -10.221 1.00 85.88 121 LEU A C 1
ATOM 811 O O . LEU A 1 121 ? 30.545 3.177 -9.184 1.00 85.88 121 LEU A O 1
ATOM 815 N N . GLY A 1 122 ? 31.063 4.508 -10.922 1.00 90.56 122 GLY A N 1
ATOM 816 C CA . GLY A 1 122 ? 32.422 4.819 -10.477 1.00 90.56 122 GLY A CA 1
ATOM 817 C C . GLY A 1 122 ? 32.438 5.566 -9.142 1.00 90.56 122 GLY A C 1
ATOM 818 O O . GLY A 1 122 ? 33.123 5.144 -8.212 1.00 90.56 122 GLY A O 1
ATOM 819 N N . GLN A 1 123 ? 31.621 6.615 -9.013 1.00 86.50 123 GLN A N 1
ATOM 820 C CA . GLN A 1 123 ? 31.491 7.390 -7.774 1.00 86.50 123 GLN A CA 1
ATOM 821 C C . GLN A 1 123 ? 30.919 6.560 -6.617 1.00 86.50 123 GLN A C 1
ATOM 823 O O . GLN A 1 123 ? 31.404 6.668 -5.494 1.00 86.50 123 GLN A O 1
ATOM 828 N N . ILE A 1 124 ? 29.933 5.693 -6.878 1.00 78.69 124 ILE A N 1
ATOM 829 C CA . ILE A 1 124 ? 29.386 4.770 -5.870 1.00 78.69 124 ILE A CA 1
ATOM 830 C C . ILE A 1 124 ? 30.465 3.787 -5.413 1.00 78.69 124 ILE A C 1
ATOM 832 O O . ILE A 1 124 ? 30.639 3.591 -4.215 1.00 78.69 124 ILE A O 1
ATOM 836 N N . SER A 1 125 ? 31.229 3.202 -6.340 1.00 85.81 125 SER A N 1
ATOM 837 C CA . SER A 1 125 ? 32.314 2.278 -5.997 1.00 85.81 125 SER A CA 1
ATOM 838 C C . SER A 1 125 ? 33.394 2.944 -5.140 1.00 85.81 125 SER A C 1
ATOM 840 O O . SER A 1 125 ? 33.937 2.305 -4.238 1.00 85.81 125 SER A O 1
ATOM 842 N N . GLU A 1 126 ? 33.725 4.203 -5.419 1.00 84.06 126 GLU A N 1
ATOM 843 C CA . GLU A 1 126 ? 34.694 4.972 -4.637 1.00 84.06 126 GLU A CA 1
ATOM 844 C C . GLU A 1 126 ? 34.128 5.346 -3.257 1.00 84.06 126 GLU A C 1
ATOM 846 O O . GLU A 1 126 ? 34.807 5.172 -2.243 1.00 84.06 126 GLU A O 1
ATOM 851 N N . GLY A 1 127 ? 32.850 5.734 -3.195 1.00 83.06 127 GLY A N 1
ATOM 852 C CA . GLY A 1 127 ? 32.126 5.997 -1.951 1.00 83.06 127 GLY A CA 1
ATOM 853 C C . GLY A 1 127 ? 32.021 4.768 -1.044 1.00 83.06 127 GLY A C 1
ATOM 854 O O . GLY A 1 127 ? 32.314 4.865 0.143 1.00 83.06 127 GLY A O 1
ATOM 855 N N . MET A 1 128 ? 31.698 3.590 -1.589 1.00 73.31 128 MET A N 1
ATOM 856 C CA . MET A 1 128 ? 31.631 2.336 -0.823 1.00 73.31 128 MET A CA 1
ATOM 857 C C . MET A 1 128 ? 32.987 1.957 -0.214 1.00 73.31 128 MET A C 1
ATOM 859 O O . MET A 1 128 ? 33.039 1.470 0.915 1.00 73.31 128 MET A O 1
ATOM 863 N N . ALA A 1 129 ? 34.095 2.205 -0.922 1.00 77.50 129 ALA A N 1
ATOM 864 C CA . ALA A 1 129 ? 35.435 1.950 -0.397 1.00 77.50 129 ALA A CA 1
ATOM 865 C C . ALA A 1 129 ? 35.786 2.875 0.783 1.00 77.50 129 ALA A C 1
ATOM 867 O O . ALA A 1 129 ? 36.456 2.443 1.725 1.00 77.50 129 ALA A O 1
ATOM 868 N N . GLU A 1 130 ? 35.321 4.124 0.755 1.00 78.44 130 GLU A N 1
ATOM 869 C CA . GLU A 1 130 ? 35.510 5.078 1.847 1.00 78.44 130 GLU A CA 1
ATOM 870 C C . GLU A 1 130 ? 34.590 4.766 3.040 1.00 78.44 130 GLU A C 1
ATOM 872 O O . GLU A 1 130 ? 35.062 4.683 4.176 1.00 78.44 130 GLU A O 1
ATOM 877 N N . SER A 1 131 ? 33.312 4.460 2.793 1.00 70.06 131 SER A N 1
ATOM 878 C CA . SER A 1 131 ? 32.354 4.022 3.820 1.00 70.06 131 SER A CA 1
ATOM 879 C C . SER A 1 131 ? 32.824 2.757 4.543 1.00 70.06 131 SER A C 1
ATOM 881 O O . SER A 1 131 ? 32.766 2.691 5.771 1.00 70.06 131 SER A O 1
ATOM 883 N N . ALA A 1 132 ? 33.385 1.784 3.816 1.00 72.25 132 ALA A N 1
ATOM 884 C CA . ALA A 1 132 ? 33.953 0.570 4.401 1.00 72.25 132 ALA A CA 1
ATOM 885 C C . ALA A 1 132 ? 35.153 0.860 5.323 1.00 72.25 132 ALA A C 1
ATOM 887 O O . ALA A 1 132 ? 35.310 0.213 6.360 1.00 72.25 132 ALA A O 1
ATOM 888 N N . ARG A 1 133 ? 35.990 1.857 4.998 1.00 74.06 133 ARG A N 1
ATOM 889 C CA . ARG A 1 133 ? 37.103 2.284 5.868 1.00 74.06 133 ARG A CA 1
ATOM 890 C C . ARG A 1 133 ? 36.606 2.959 7.143 1.00 74.06 133 ARG A C 1
ATOM 892 O O . ARG A 1 133 ? 37.149 2.694 8.215 1.00 74.06 133 ARG A O 1
ATOM 899 N N . VAL A 1 134 ? 35.570 3.792 7.044 1.00 73.31 134 VAL A N 1
ATOM 900 C CA . VAL A 1 134 ? 34.960 4.470 8.199 1.00 73.31 134 VAL A CA 1
ATOM 901 C C . VAL A 1 134 ? 34.250 3.467 9.113 1.00 73.31 134 VAL A C 1
ATOM 903 O O . VAL A 1 134 ? 34.452 3.500 10.328 1.00 73.31 134 VAL A O 1
ATOM 906 N N . ALA A 1 135 ? 33.498 2.520 8.546 1.00 66.00 135 ALA A N 1
ATOM 907 C CA . ALA A 1 135 ? 32.851 1.443 9.294 1.00 66.00 135 ALA A CA 1
ATOM 908 C C . ALA A 1 135 ? 33.878 0.542 10.004 1.00 66.00 135 ALA A C 1
ATOM 910 O O . ALA A 1 135 ? 33.730 0.256 11.193 1.00 66.00 135 ALA A O 1
ATOM 911 N N . ALA A 1 136 ? 34.974 0.170 9.332 1.00 66.62 136 ALA A N 1
ATOM 912 C CA . ALA A 1 136 ? 36.053 -0.606 9.945 1.00 66.62 136 ALA A CA 1
ATOM 913 C C . ALA A 1 136 ? 36.734 0.137 11.113 1.00 66.62 136 ALA A C 1
ATOM 915 O O . ALA A 1 136 ? 37.068 -0.480 12.127 1.00 66.62 136 ALA A O 1
ATOM 916 N N . ALA A 1 137 ? 36.899 1.461 11.017 1.00 67.62 137 ALA A N 1
ATOM 917 C CA . ALA A 1 137 ? 37.450 2.282 12.096 1.00 67.62 137 ALA A CA 1
ATOM 918 C C . ALA A 1 137 ? 36.483 2.434 13.290 1.00 67.62 137 ALA A C 1
ATOM 920 O O . ALA A 1 137 ? 36.920 2.443 14.446 1.00 67.62 137 ALA A O 1
ATOM 921 N N . ALA A 1 138 ? 35.174 2.503 13.032 1.00 62.88 138 ALA A N 1
ATOM 922 C CA . ALA A 1 138 ? 34.144 2.559 14.069 1.00 62.88 138 ALA A CA 1
ATOM 923 C C . ALA A 1 138 ? 34.027 1.229 14.836 1.00 62.88 138 ALA A C 1
ATOM 925 O O . ALA A 1 138 ? 33.996 1.229 16.067 1.00 62.88 138 ALA A O 1
ATOM 926 N N . VAL A 1 139 ? 34.061 0.093 14.130 1.00 61.56 139 VAL A N 1
ATOM 927 C CA . VAL A 1 139 ? 34.028 -1.251 14.736 1.00 61.56 139 VAL A CA 1
ATOM 928 C C . VAL A 1 139 ? 35.301 -1.543 15.536 1.00 61.56 139 VAL A C 1
ATOM 930 O O . VAL A 1 139 ? 35.232 -2.160 16.592 1.00 61.56 139 VAL A O 1
ATOM 933 N N . ALA A 1 140 ? 36.462 -1.034 15.116 1.00 61.88 140 ALA A N 1
ATOM 934 C CA . ALA A 1 140 ? 37.689 -1.143 15.909 1.00 61.88 140 ALA A CA 1
ATOM 935 C C . ALA A 1 140 ? 37.647 -0.335 17.226 1.00 61.88 140 ALA A C 1
ATOM 937 O O . ALA A 1 140 ? 38.443 -0.598 18.128 1.00 61.88 140 ALA A O 1
ATOM 938 N N . SER A 1 141 ? 36.728 0.630 17.346 1.00 55.25 141 SER A N 1
ATOM 939 C CA . SER A 1 141 ? 36.624 1.547 18.493 1.00 55.25 141 SER A CA 1
ATOM 940 C C . SER A 1 141 ? 35.506 1.184 19.481 1.00 55.25 141 SER A C 1
ATOM 942 O O . SER A 1 141 ? 35.492 1.693 20.601 1.00 55.25 141 SER A O 1
ATOM 944 N N . ALA A 1 142 ? 34.596 0.285 19.101 1.00 47.81 142 ALA A N 1
ATOM 945 C CA . ALA A 1 142 ? 33.576 -0.290 19.970 1.00 47.81 142 ALA A CA 1
ATOM 946 C C . ALA A 1 142 ? 33.870 -1.794 20.084 1.00 47.81 142 ALA A C 1
ATOM 948 O O . ALA A 1 142 ? 33.630 -2.547 19.150 1.00 47.81 142 ALA A O 1
ATOM 949 N N . VAL A 1 143 ? 34.480 -2.297 21.159 1.00 39.91 143 VAL A N 1
ATOM 950 C CA . VAL A 1 143 ? 33.766 -2.875 22.316 1.00 39.91 143 VAL A CA 1
ATOM 951 C C . VAL A 1 143 ? 34.838 -3.414 23.297 1.00 39.91 143 VAL A C 1
ATOM 953 O O . VAL A 1 143 ? 35.796 -4.057 22.863 1.00 39.91 143 VAL A O 1
ATOM 956 N N . PRO A 1 144 ? 34.700 -3.170 24.619 1.00 35.69 144 PRO A N 1
ATOM 957 C CA . PRO A 1 144 ? 34.248 -4.254 25.494 1.00 35.69 144 PRO A CA 1
ATOM 958 C C . PRO A 1 144 ? 33.093 -3.843 26.418 1.00 35.69 144 PRO A C 1
ATOM 960 O O . PRO A 1 144 ? 33.190 -2.869 27.158 1.00 35.69 144 PRO A O 1
ATOM 963 N N . GLY A 1 145 ? 32.046 -4.677 26.432 1.00 44.72 145 GLY A N 1
ATOM 964 C CA . GLY A 1 145 ? 31.072 -4.767 27.523 1.00 44.72 145 GLY A CA 1
ATOM 965 C C . GLY A 1 145 ? 29.678 -4.215 27.225 1.00 44.72 145 GLY A C 1
ATOM 966 O O . GLY A 1 145 ? 29.359 -3.111 27.644 1.00 44.72 145 GLY A O 1
ATOM 967 N N . ALA A 1 146 ? 28.819 -5.017 26.591 1.00 34.25 146 ALA A N 1
ATOM 968 C CA . ALA A 1 146 ? 27.366 -4.849 26.677 1.00 34.25 146 ALA A CA 1
ATOM 969 C C . ALA A 1 146 ? 26.665 -6.187 26.394 1.00 34.25 146 ALA A C 1
ATOM 971 O O . ALA A 1 146 ? 26.207 -6.461 25.289 1.00 34.25 146 ALA A O 1
ATOM 972 N N . SER A 1 147 ? 26.626 -7.042 27.412 1.00 37.88 147 SER A N 1
ATOM 973 C CA . SER A 1 147 ? 25.712 -8.178 27.500 1.00 37.88 147 SER A CA 1
ATOM 974 C C . SER A 1 147 ? 24.387 -7.644 28.051 1.00 37.88 147 SER A C 1
ATOM 976 O O . SER A 1 147 ? 24.286 -7.363 29.242 1.00 37.88 147 SER A O 1
ATOM 978 N N . GLY A 1 148 ? 23.404 -7.438 27.175 1.00 34.09 148 GLY A N 1
ATOM 979 C CA . GLY A 1 148 ? 22.026 -7.115 27.544 1.00 34.09 148 GLY A CA 1
ATOM 980 C C . GLY A 1 148 ? 21.129 -8.317 27.280 1.00 34.09 148 GLY A C 1
ATOM 981 O O . GLY A 1 148 ? 20.986 -8.734 26.134 1.00 34.09 148 GLY A O 1
ATOM 982 N N . GLU A 1 149 ? 20.581 -8.885 28.352 1.00 34.88 149 GLU A N 1
ATOM 983 C CA . GLU A 1 149 ? 19.620 -9.990 28.364 1.00 34.88 149 GLU A CA 1
ATOM 984 C C . GLU A 1 149 ? 18.362 -9.674 27.542 1.00 34.88 149 GLU A C 1
ATOM 986 O O . GLU A 1 149 ? 17.668 -8.690 27.792 1.00 34.88 149 GLU A O 1
ATOM 991 N N . ALA A 1 150 ? 18.059 -10.552 26.583 1.00 36.09 150 ALA A N 1
ATOM 992 C CA . ALA A 1 150 ? 16.790 -10.601 25.874 1.00 36.09 150 ALA A CA 1
ATOM 993 C C . ALA A 1 150 ? 15.784 -11.435 26.683 1.00 36.09 150 ALA A C 1
ATOM 995 O O . ALA A 1 150 ? 16.038 -12.590 27.028 1.00 36.09 150 ALA A O 1
ATOM 996 N N . THR A 1 151 ? 14.635 -10.841 26.986 1.00 33.91 151 THR A N 1
ATOM 997 C CA . THR A 1 151 ? 13.474 -11.496 27.595 1.00 33.91 151 THR A CA 1
ATOM 998 C C . THR A 1 151 ? 12.899 -12.587 26.683 1.00 33.91 151 THR A C 1
ATOM 1000 O O . THR A 1 151 ? 12.517 -12.317 25.548 1.00 33.91 151 THR A O 1
ATOM 1003 N N . ALA A 1 152 ? 12.818 -13.810 27.213 1.00 36.84 152 ALA A N 1
ATOM 1004 C CA . ALA A 1 152 ? 12.004 -14.936 26.734 1.00 36.84 152 ALA A CA 1
ATOM 1005 C C . ALA A 1 152 ? 10.496 -14.583 26.740 1.00 36.84 152 ALA A C 1
ATOM 1007 O O . ALA A 1 152 ? 10.087 -13.730 27.522 1.00 36.84 152 ALA A O 1
ATOM 1008 N N . ALA A 1 153 ? 9.572 -15.220 26.020 1.00 47.00 153 ALA A N 1
ATOM 1009 C CA . ALA A 1 153 ? 9.592 -16.202 24.941 1.00 47.00 153 ALA A CA 1
ATOM 1010 C C . ALA A 1 153 ? 8.156 -16.261 24.383 1.00 47.00 153 ALA A C 1
ATOM 1012 O O . ALA A 1 153 ? 7.196 -16.388 25.139 1.00 47.00 153 ALA A O 1
ATOM 1013 N N . GLY A 1 154 ? 8.033 -16.207 23.066 1.00 51.28 154 GLY A N 1
ATOM 1014 C CA . GLY A 1 154 ? 6.971 -16.850 22.299 1.00 51.28 154 GLY A CA 1
ATOM 1015 C C . GLY A 1 154 ? 7.687 -17.568 21.162 1.00 51.28 154 GLY A C 1
ATOM 1016 O O . GLY A 1 154 ? 8.706 -17.044 20.704 1.00 51.28 154 GLY A O 1
ATOM 1017 N N . ASP A 1 155 ? 7.236 -18.764 20.779 1.00 67.94 155 ASP A N 1
ATOM 1018 C CA . ASP A 1 155 ? 7.876 -19.633 19.775 1.00 67.94 155 ASP A CA 1
ATOM 1019 C C . ASP A 1 155 ? 7.871 -18.959 18.390 1.00 67.94 155 AS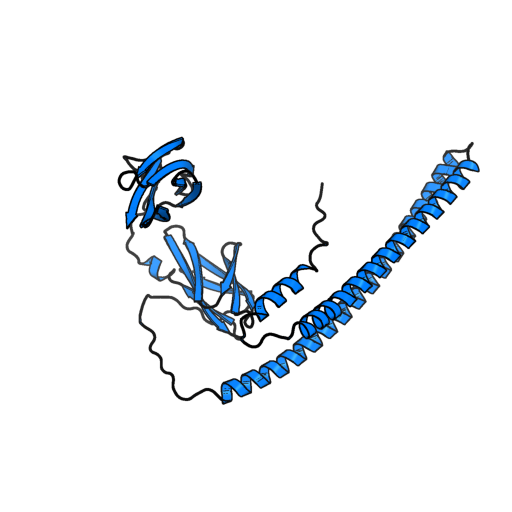P A C 1
ATOM 1021 O O . ASP A 1 155 ? 7.054 -19.228 17.514 1.00 67.94 155 ASP A O 1
ATOM 1025 N N . THR A 1 156 ? 8.751 -17.976 18.230 1.00 79.94 156 THR A N 1
ATOM 1026 C CA . THR A 1 156 ? 8.876 -17.160 17.032 1.00 79.94 156 THR A CA 1
ATOM 1027 C C . THR A 1 156 ? 9.903 -17.848 16.163 1.00 79.94 156 THR A C 1
ATOM 1029 O O . THR A 1 156 ? 11.077 -17.946 16.534 1.00 79.94 156 THR A O 1
ATOM 1032 N N . THR A 1 157 ? 9.482 -18.334 15.005 1.00 89.31 157 THR A N 1
ATOM 1033 C CA . THR A 1 157 ? 10.416 -18.886 14.035 1.00 89.31 157 THR A CA 1
ATOM 1034 C C . THR A 1 157 ? 11.175 -17.742 13.386 1.00 89.31 157 THR A C 1
ATOM 1036 O O . THR A 1 157 ? 10.600 -16.756 12.925 1.00 89.31 157 THR A O 1
ATOM 1039 N N . VAL A 1 158 ? 12.501 -17.844 13.395 1.00 94.25 158 VAL A N 1
ATOM 1040 C CA . VAL A 1 158 ? 13.393 -16.834 12.824 1.00 94.25 158 VAL A CA 1
ATOM 1041 C C . VAL A 1 158 ? 14.065 -17.433 11.600 1.00 94.25 158 VAL A C 1
ATOM 1043 O O . VAL A 1 158 ? 14.627 -18.526 11.661 1.00 94.25 158 VAL A O 1
ATOM 1046 N N . SER A 1 159 ? 13.999 -16.725 10.477 1.00 95.19 159 SER A N 1
ATOM 1047 C CA . SER A 1 159 ? 14.691 -17.107 9.255 1.00 95.19 159 SER A CA 1
ATOM 1048 C C . SER A 1 159 ? 16.197 -16.876 9.378 1.00 95.19 159 SER A C 1
ATOM 1050 O O . SER A 1 159 ? 16.662 -16.007 10.119 1.00 95.19 159 SER A O 1
ATOM 1052 N N . GLU A 1 160 ? 16.969 -17.575 8.550 1.00 96.62 160 GLU A N 1
ATOM 1053 C CA . GLU A 1 160 ? 18.332 -17.142 8.234 1.00 96.62 160 GLU A CA 1
ATOM 1054 C C . GLU A 1 160 ? 18.317 -15.762 7.548 1.00 96.62 160 GLU A C 1
ATOM 1056 O O . GLU A 1 160 ? 17.256 -15.242 7.185 1.00 96.62 160 GLU A O 1
ATOM 1061 N N . ALA A 1 161 ? 19.489 -15.145 7.382 1.00 96.94 161 ALA A N 1
ATOM 1062 C CA . ALA A 1 161 ? 19.600 -13.886 6.652 1.00 96.94 161 ALA A CA 1
ATOM 1063 C C . ALA A 1 161 ? 19.250 -14.100 5.170 1.00 96.94 161 ALA A C 1
ATOM 1065 O O . ALA A 1 161 ? 19.868 -14.914 4.485 1.00 96.94 161 ALA A O 1
ATOM 1066 N N . LEU A 1 162 ? 18.249 -13.365 4.689 1.00 98.00 162 LEU A N 1
ATOM 1067 C CA . LEU A 1 162 ? 17.720 -13.453 3.333 1.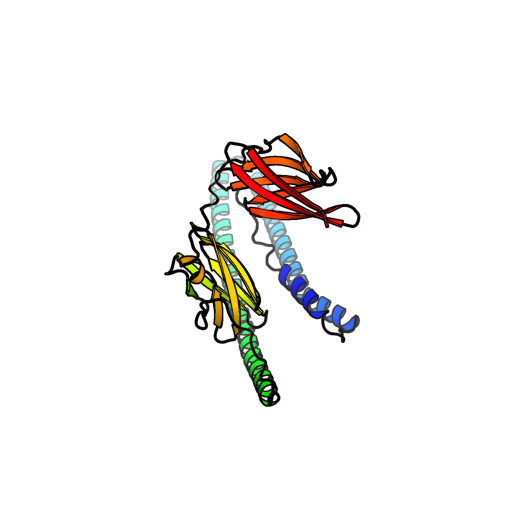00 98.00 162 LEU A CA 1
ATOM 1068 C C . LEU A 1 162 ? 18.209 -12.269 2.500 1.00 98.00 162 LEU A C 1
ATOM 1070 O O . LEU A 1 162 ? 18.039 -11.111 2.881 1.00 98.00 162 LEU A O 1
ATOM 1074 N N . GLY A 1 163 ? 18.778 -12.554 1.336 1.00 97.94 163 GLY A N 1
ATOM 1075 C CA . GLY A 1 163 ? 19.107 -11.573 0.310 1.00 97.94 163 GLY A CA 1
ATOM 1076 C C . GLY A 1 163 ? 17.928 -11.247 -0.612 1.00 97.94 163 GLY A C 1
ATOM 1077 O O . GLY A 1 163 ? 16.890 -11.912 -0.611 1.00 97.94 163 GLY A O 1
ATOM 1078 N N . VAL A 1 164 ? 18.111 -10.227 -1.455 1.00 97.69 164 VAL A N 1
ATOM 1079 C CA . VAL A 1 164 ? 17.148 -9.872 -2.510 1.00 97.69 164 VAL A CA 1
ATOM 1080 C C . VAL A 1 164 ? 16.934 -11.064 -3.446 1.00 97.69 164 VAL A C 1
ATOM 1082 O O . VAL A 1 164 ? 17.889 -11.693 -3.897 1.00 97.69 164 VAL A O 1
ATOM 1085 N N . GLY A 1 165 ? 15.675 -11.378 -3.746 1.00 97.06 165 GLY A N 1
ATOM 1086 C CA . GLY A 1 165 ? 15.306 -12.531 -4.563 1.00 97.06 165 GLY A CA 1
ATOM 1087 C C . GLY A 1 165 ? 15.053 -13.818 -3.775 1.00 97.06 165 GLY A C 1
ATOM 1088 O O . GLY A 1 165 ? 14.591 -14.801 -4.355 1.00 97.06 165 GLY A O 1
ATOM 1089 N N . GLN A 1 166 ? 15.337 -13.842 -2.470 1.00 98.12 166 GLN A N 1
ATOM 1090 C CA . GLN A 1 166 ? 15.085 -15.006 -1.624 1.00 98.12 166 GLN A CA 1
ATOM 1091 C C . GLN A 1 166 ? 13.697 -14.955 -0.979 1.00 98.12 166 GLN A C 1
ATOM 1093 O O . GLN A 1 166 ? 13.048 -13.911 -0.912 1.00 98.12 166 GLN A O 1
ATOM 1098 N N . THR A 1 167 ? 13.216 -16.122 -0.546 1.00 97.50 167 THR A N 1
ATOM 1099 C CA . THR A 1 167 ? 11.879 -16.297 0.034 1.00 97.50 167 THR A CA 1
ATOM 1100 C C . THR A 1 167 ? 11.981 -16.974 1.393 1.00 97.50 167 THR A C 1
ATOM 1102 O O . THR A 1 167 ? 12.552 -18.059 1.484 1.00 97.50 167 THR A O 1
ATOM 1105 N N . ALA A 1 168 ? 11.382 -16.375 2.421 1.00 96.75 168 ALA A N 1
ATOM 1106 C CA . ALA A 1 168 ? 11.080 -17.061 3.671 1.00 96.75 168 ALA A CA 1
ATOM 1107 C C . ALA A 1 168 ? 9.783 -17.859 3.534 1.00 96.75 168 ALA A C 1
ATOM 1109 O O . ALA A 1 168 ? 8.813 -17.390 2.925 1.00 96.75 168 ALA A O 1
ATOM 1110 N N . LEU A 1 169 ? 9.762 -19.042 4.140 1.00 95.56 169 LEU A N 1
ATOM 1111 C CA . LEU A 1 169 ? 8.578 -19.879 4.267 1.00 95.56 169 LEU A CA 1
ATOM 1112 C C . LEU A 1 169 ? 8.239 -19.995 5.753 1.00 95.56 169 LEU A C 1
ATOM 1114 O O . LEU A 1 169 ? 9.082 -20.440 6.525 1.00 95.56 169 LEU A O 1
ATOM 1118 N N . PHE A 1 170 ? 7.017 -19.620 6.121 1.00 93.69 170 PHE A N 1
ATOM 1119 C CA . PHE A 1 170 ? 6.469 -19.793 7.471 1.00 93.69 170 PHE A CA 1
ATOM 1120 C C . PHE A 1 170 ? 5.154 -20.583 7.400 1.00 93.69 170 PHE A C 1
ATOM 1122 O O . PHE A 1 170 ? 4.536 -20.655 6.324 1.00 93.69 170 PHE A O 1
ATOM 1129 N N . ALA A 1 171 ? 4.718 -21.166 8.520 1.00 91.44 171 ALA A N 1
ATOM 1130 C CA . ALA A 1 171 ? 3.505 -21.982 8.635 1.00 91.44 171 ALA A CA 1
ATOM 1131 C C . ALA A 1 171 ? 3.446 -23.092 7.576 1.00 91.44 171 ALA A C 1
ATOM 1133 O O . ALA A 1 171 ? 2.527 -23.130 6.751 1.00 91.44 171 ALA A O 1
ATOM 1134 N N . ASP A 1 172 ? 4.481 -23.934 7.522 1.00 88.94 172 ASP A N 1
ATOM 1135 C CA . ASP A 1 172 ? 4.628 -25.018 6.534 1.00 88.94 172 ASP A CA 1
ATOM 1136 C C . ASP A 1 172 ? 4.520 -24.546 5.067 1.00 88.94 172 ASP A C 1
ATOM 1138 O O . ASP A 1 172 ? 4.045 -25.253 4.174 1.00 88.94 172 ASP A O 1
ATOM 1142 N N . GLY A 1 173 ? 4.939 -23.306 4.796 1.00 91.88 173 GLY A N 1
ATOM 1143 C CA . GLY A 1 173 ? 4.923 -22.704 3.462 1.00 91.88 173 GLY A CA 1
ATOM 1144 C C . GLY A 1 173 ? 3.581 -22.102 3.037 1.00 91.88 173 GLY A C 1
ATOM 1145 O O . GLY A 1 173 ? 3.446 -21.710 1.870 1.00 91.88 173 GLY A O 1
ATOM 1146 N N . LYS A 1 174 ? 2.611 -21.989 3.957 1.00 90.94 174 LYS A N 1
ATOM 1147 C CA . LYS A 1 174 ? 1.363 -21.229 3.758 1.00 90.94 174 LYS A CA 1
ATOM 1148 C C . LYS A 1 174 ? 1.626 -19.727 3.657 1.00 90.94 174 LYS A C 1
ATOM 1150 O O . LYS A 1 174 ? 0.931 -19.038 2.909 1.00 90.94 174 LYS A O 1
ATOM 1155 N N . VAL A 1 175 ? 2.646 -19.225 4.355 1.00 94.19 175 VAL A N 1
ATOM 1156 C CA . VAL A 1 175 ? 3.135 -17.850 4.209 1.00 94.19 175 VAL A CA 1
ATOM 1157 C C . VAL A 1 175 ? 4.450 -17.874 3.445 1.00 94.19 175 VAL A C 1
ATOM 1159 O O . VAL A 1 175 ? 5.417 -18.510 3.859 1.00 94.19 175 VAL A O 1
ATOM 1162 N N . ARG A 1 176 ? 4.480 -17.164 2.314 1.00 95.88 176 ARG A N 1
ATOM 1163 C CA . ARG A 1 176 ? 5.682 -16.958 1.502 1.00 95.88 176 ARG A CA 1
ATOM 1164 C C . ARG A 1 176 ? 5.993 -15.475 1.465 1.00 95.88 176 ARG A C 1
ATOM 1166 O O . ARG A 1 176 ? 5.181 -14.702 0.954 1.00 95.88 176 ARG A O 1
ATOM 1173 N N . VAL A 1 177 ? 7.150 -15.098 1.995 1.00 96.94 177 VAL A N 1
ATOM 1174 C CA . VAL A 1 177 ? 7.601 -13.704 2.043 1.00 96.94 177 VAL A CA 1
ATOM 1175 C C . VAL A 1 177 ? 8.835 -13.571 1.174 1.00 96.94 177 VAL A C 1
ATOM 1177 O O . VAL A 1 177 ? 9.874 -14.151 1.472 1.00 96.94 177 VAL A O 1
ATOM 1180 N N . PHE A 1 178 ? 8.710 -12.833 0.079 1.00 97.88 178 PHE A N 1
ATOM 1181 C CA . PHE A 1 178 ? 9.777 -12.612 -0.884 1.00 97.88 178 PHE A CA 1
ATOM 1182 C C . PHE A 1 178 ? 10.470 -11.277 -0.619 1.00 97.88 178 PHE A C 1
ATOM 1184 O O . PHE A 1 178 ? 9.818 -10.239 -0.503 1.00 97.88 178 PHE A O 1
ATOM 1191 N N . VAL A 1 179 ? 11.798 -11.283 -0.557 1.00 98.00 179 VAL A N 1
ATOM 1192 C CA . VAL A 1 179 ? 12.587 -10.067 -0.351 1.00 98.00 179 VAL A CA 1
ATOM 1193 C C . VAL A 1 179 ? 12.804 -9.382 -1.698 1.00 98.00 179 VAL A C 1
ATOM 1195 O O . VAL A 1 179 ? 13.598 -9.836 -2.520 1.00 98.00 179 VAL A O 1
ATOM 1198 N N . SER A 1 180 ? 12.091 -8.282 -1.935 1.00 97.56 180 SER A N 1
ATOM 1199 C CA . SER A 1 180 ? 12.127 -7.566 -3.218 1.00 97.56 180 SER A CA 1
ATOM 1200 C C . SER A 1 180 ? 13.270 -6.559 -3.294 1.00 97.56 180 SER A C 1
ATOM 1202 O O . SER A 1 180 ? 13.870 -6.382 -4.352 1.00 97.56 180 SER A O 1
ATOM 1204 N N . ARG A 1 181 ? 13.581 -5.889 -2.181 1.00 97.69 181 ARG A N 1
ATOM 1205 C CA . ARG A 1 181 ? 14.675 -4.914 -2.086 1.00 97.69 181 ARG A CA 1
ATOM 1206 C C . ARG A 1 181 ? 15.121 -4.765 -0.638 1.00 97.69 181 ARG A C 1
ATOM 1208 O O . ARG A 1 181 ? 14.273 -4.759 0.245 1.00 97.69 181 ARG A O 1
ATOM 1215 N N . ILE A 1 182 ? 16.418 -4.587 -0.413 1.00 97.56 182 ILE A N 1
ATOM 1216 C CA . ILE A 1 182 ? 16.994 -4.239 0.890 1.00 97.56 182 ILE A CA 1
ATOM 1217 C C . ILE A 1 182 ? 17.717 -2.904 0.736 1.00 97.56 182 ILE A C 1
ATOM 1219 O O . ILE A 1 182 ? 18.471 -2.724 -0.217 1.00 97.56 182 ILE A O 1
ATOM 1223 N N . ASP A 1 183 ? 17.458 -1.985 1.655 1.00 96.00 183 ASP A N 1
ATOM 1224 C CA . ASP A 1 183 ? 18.125 -0.695 1.774 1.00 96.00 183 ASP A CA 1
ATOM 1225 C C . ASP A 1 183 ? 18.754 -0.607 3.175 1.00 96.00 183 ASP A C 1
ATOM 1227 O O . ASP A 1 183 ? 18.094 -0.180 4.128 1.00 96.00 183 ASP A O 1
ATOM 1231 N N . PRO A 1 184 ? 19.999 -1.090 3.339 1.00 90.12 184 PRO A N 1
ATOM 1232 C CA . PRO A 1 184 ? 20.641 -1.152 4.645 1.00 90.12 184 PRO A CA 1
ATOM 1233 C C . PRO A 1 184 ? 21.000 0.242 5.172 1.00 90.12 184 PRO A C 1
ATOM 1235 O O . PRO A 1 184 ? 20.955 0.456 6.380 1.00 90.12 184 PRO A O 1
ATOM 1238 N N . GLU A 1 185 ? 21.298 1.198 4.286 1.00 89.81 185 GLU A N 1
ATOM 1239 C CA . GLU A 1 185 ? 21.617 2.581 4.656 1.00 89.81 185 GLU A CA 1
ATOM 1240 C C . GLU A 1 185 ? 20.365 3.331 5.126 1.00 89.81 185 GLU A C 1
ATOM 1242 O O . GLU A 1 185 ? 20.397 4.020 6.145 1.00 89.81 185 GLU A O 1
ATOM 1247 N N . GLY A 1 186 ? 19.240 3.144 4.429 1.00 90.12 186 GLY A N 1
ATOM 1248 C CA . GLY A 1 186 ? 17.936 3.671 4.831 1.00 90.12 186 GLY A CA 1
ATOM 1249 C C . GLY A 1 186 ? 17.241 2.864 5.932 1.00 90.12 186 GLY A C 1
ATOM 1250 O O . GLY A 1 186 ? 16.173 3.261 6.396 1.00 90.12 186 GLY A O 1
ATOM 1251 N N . GLY A 1 187 ? 17.813 1.731 6.353 1.00 93.75 187 GLY A N 1
ATOM 1252 C CA . GLY A 1 187 ? 17.258 0.879 7.404 1.00 93.75 187 GLY A CA 1
ATOM 1253 C C . GLY A 1 187 ? 15.914 0.239 7.041 1.00 93.75 187 GLY A C 1
ATOM 1254 O O . GLY A 1 187 ? 15.094 0.014 7.934 1.00 93.75 187 GLY A O 1
ATOM 1255 N N . SER A 1 188 ? 15.661 -0.027 5.754 1.00 96.94 188 SER A N 1
ATOM 1256 C CA . SER A 1 188 ? 14.375 -0.538 5.269 1.00 96.94 188 SER A CA 1
ATOM 1257 C C . SER A 1 188 ? 14.489 -1.738 4.326 1.00 96.94 188 SER A C 1
ATOM 1259 O O . SER A 1 188 ? 15.509 -1.994 3.688 1.00 96.94 188 SER A O 1
ATOM 1261 N N . VAL A 1 189 ? 13.407 -2.503 4.228 1.00 97.81 189 VAL A N 1
ATOM 1262 C CA . VAL A 1 189 ? 13.263 -3.655 3.339 1.00 97.81 189 VAL A CA 1
ATOM 1263 C C . VAL A 1 189 ? 11.892 -3.618 2.675 1.00 97.81 189 VAL A C 1
ATOM 1265 O O . VAL A 1 189 ? 10.889 -3.300 3.309 1.00 97.81 189 VAL A O 1
ATOM 1268 N N . VAL A 1 190 ? 11.841 -3.954 1.388 1.00 98.00 190 VAL A N 1
ATOM 1269 C CA . VAL A 1 190 ? 10.593 -4.155 0.649 1.00 98.00 190 VAL A CA 1
ATOM 1270 C C . VAL A 1 190 ? 10.320 -5.649 0.579 1.00 98.00 190 VAL A C 1
ATOM 1272 O O . VAL A 1 190 ? 11.060 -6.400 -0.065 1.00 98.00 190 VAL A O 1
ATOM 1275 N N . LEU A 1 191 ? 9.254 -6.076 1.242 1.00 97.94 191 LEU A N 1
ATOM 1276 C CA . LEU A 1 191 ? 8.787 -7.454 1.262 1.00 97.94 191 LEU A CA 1
ATOM 1277 C C . LEU A 1 191 ? 7.581 -7.590 0.342 1.00 97.94 191 LEU A C 1
ATOM 1279 O O . LEU A 1 191 ? 6.727 -6.709 0.304 1.00 97.94 191 LEU A O 1
ATOM 1283 N N . ALA A 1 192 ? 7.500 -8.704 -0.376 1.00 97.19 192 ALA A N 1
ATOM 1284 C CA . ALA A 1 192 ? 6.332 -9.073 -1.151 1.00 97.19 192 ALA A CA 1
ATOM 1285 C C . ALA A 1 192 ? 5.691 -10.338 -0.577 1.00 97.19 192 ALA A C 1
ATOM 1287 O O . ALA A 1 192 ? 6.345 -11.373 -0.444 1.00 97.19 192 ALA A O 1
ATOM 1288 N N . PHE A 1 193 ? 4.401 -10.279 -0.273 1.00 92.88 193 PHE A N 1
ATOM 1289 C CA . PHE A 1 193 ? 3.607 -11.433 0.144 1.00 92.88 193 PHE A CA 1
ATOM 1290 C C . PHE A 1 193 ? 2.258 -11.385 -0.574 1.00 92.88 193 PHE A C 1
ATOM 1292 O O . PHE A 1 193 ? 1.648 -10.331 -0.714 1.00 92.88 193 PHE A O 1
ATOM 1299 N N . LYS A 1 194 ? 1.813 -12.528 -1.113 1.00 88.56 194 LYS A N 1
ATOM 1300 C CA . LYS A 1 194 ? 0.581 -12.638 -1.929 1.00 88.56 194 LYS A CA 1
ATOM 1301 C C . LYS A 1 194 ? 0.482 -11.635 -3.103 1.00 88.56 194 LYS A C 1
ATOM 1303 O O . LYS A 1 194 ? -0.610 -11.345 -3.575 1.00 88.56 194 LYS A O 1
ATOM 1308 N N . GLY A 1 195 ? 1.618 -11.150 -3.610 1.00 88.38 195 GLY A N 1
ATOM 1309 C CA . GLY A 1 195 ? 1.681 -10.200 -4.729 1.00 88.38 195 GLY A CA 1
ATOM 1310 C C . GLY A 1 195 ? 1.568 -8.723 -4.334 1.00 88.38 195 GLY A C 1
ATOM 1311 O O . GLY A 1 195 ? 1.738 -7.865 -5.196 1.00 88.38 195 GLY A O 1
ATOM 1312 N N . GLU A 1 196 ? 1.341 -8.417 -3.057 1.00 91.62 196 GLU A N 1
ATOM 1313 C CA . GLU A 1 196 ? 1.410 -7.060 -2.517 1.00 91.62 196 GLU A CA 1
ATOM 1314 C C . GLU A 1 196 ? 2.821 -6.771 -1.997 1.00 91.62 196 GLU A C 1
ATOM 1316 O O . GLU A 1 196 ? 3.497 -7.681 -1.517 1.00 91.62 196 GLU A O 1
ATOM 1321 N N . GLN A 1 197 ? 3.274 -5.522 -2.119 1.00 96.06 197 GLN A N 1
ATOM 1322 C CA . GLN A 1 197 ? 4.571 -5.069 -1.618 1.00 96.06 197 GLN A CA 1
ATOM 1323 C C . GLN A 1 197 ? 4.377 -4.148 -0.417 1.00 96.06 197 GLN A C 1
ATOM 1325 O O . GLN A 1 197 ? 3.624 -3.180 -0.499 1.00 96.06 197 GLN A O 1
ATOM 1330 N N . VAL A 1 198 ? 5.114 -4.401 0.660 1.00 97.38 198 VAL A N 1
ATOM 1331 C CA . VAL A 1 198 ? 5.167 -3.539 1.841 1.00 97.38 198 VAL A CA 1
ATOM 1332 C C . VAL A 1 198 ? 6.613 -3.141 2.119 1.00 97.38 198 VAL A C 1
ATOM 1334 O O . VAL A 1 198 ? 7.527 -3.950 1.963 1.00 97.38 198 VAL A O 1
ATOM 1337 N N . THR A 1 199 ? 6.824 -1.906 2.561 1.00 97.75 199 THR A N 1
ATOM 1338 C CA . THR A 1 199 ? 8.131 -1.443 3.039 1.00 97.75 199 THR A CA 1
ATOM 1339 C C . THR A 1 199 ? 8.126 -1.447 4.562 1.00 97.75 199 THR A C 1
ATOM 1341 O O . THR A 1 199 ? 7.291 -0.775 5.164 1.00 97.75 199 THR A O 1
ATOM 1344 N N . LEU A 1 200 ? 9.053 -2.174 5.182 1.00 96.94 200 LEU A N 1
ATOM 1345 C CA . LEU A 1 200 ? 9.233 -2.227 6.635 1.00 96.94 200 LEU A CA 1
ATOM 1346 C C . LEU A 1 200 ? 10.630 -1.741 7.013 1.00 96.94 200 LEU A C 1
ATOM 1348 O O . LEU A 1 200 ? 11.588 -1.965 6.278 1.00 96.94 200 LEU A O 1
ATOM 1352 N N . GLY A 1 201 ? 10.745 -1.089 8.167 1.00 92.94 201 GLY A N 1
ATOM 1353 C CA . GLY A 1 201 ? 12.034 -0.816 8.803 1.00 92.94 201 GLY A CA 1
ATOM 1354 C C . GLY A 1 201 ? 12.462 -1.945 9.742 1.00 92.94 201 GLY A C 1
ATOM 1355 O O . GLY A 1 201 ? 11.690 -2.870 10.002 1.00 92.94 201 GLY A O 1
ATOM 1356 N N . SER A 1 202 ? 13.667 -1.848 10.304 1.00 92.56 202 SER A N 1
ATOM 1357 C CA . SER A 1 202 ? 14.110 -2.715 11.408 1.00 92.56 202 SER A CA 1
ATOM 1358 C C . SER A 1 202 ? 13.127 -2.662 12.586 1.00 92.56 202 SER A C 1
ATOM 1360 O O . SER A 1 202 ? 12.772 -1.579 13.049 1.00 92.56 202 SER A O 1
ATOM 1362 N N . GLY A 1 203 ? 12.667 -3.822 13.062 1.00 92.00 203 GLY A N 1
ATOM 1363 C CA . GLY A 1 203 ? 11.630 -3.938 14.096 1.00 92.00 203 GLY A CA 1
ATOM 1364 C C . GLY A 1 203 ? 10.195 -3.722 13.597 1.00 92.00 203 GLY A C 1
ATOM 1365 O O . GLY A 1 203 ? 9.253 -3.921 14.359 1.00 92.00 203 GLY A O 1
ATOM 1366 N N . GLY A 1 204 ? 10.008 -3.337 12.331 1.00 92.94 204 GLY A N 1
ATOM 1367 C CA . GLY A 1 204 ? 8.693 -3.218 11.711 1.00 92.94 204 GLY A CA 1
ATOM 1368 C C . GLY A 1 204 ? 8.050 -4.583 11.487 1.00 92.94 204 GLY A C 1
ATOM 1369 O O . GLY A 1 204 ? 8.740 -5.581 11.268 1.00 92.94 204 GLY A O 1
ATOM 1370 N N . SER A 1 205 ? 6.723 -4.622 11.511 1.00 95.88 205 SER A N 1
ATOM 1371 C CA . SER A 1 205 ? 5.959 -5.848 11.319 1.00 95.88 205 SER A CA 1
ATOM 1372 C C . SER A 1 205 ? 4.737 -5.631 10.440 1.00 95.88 205 SER A C 1
ATOM 1374 O O . SER A 1 205 ? 4.262 -4.509 10.251 1.00 95.88 205 SER A O 1
ATOM 1376 N N . VAL A 1 206 ? 4.242 -6.721 9.867 1.00 95.69 206 VAL A N 1
ATOM 1377 C CA . VAL A 1 206 ? 3.036 -6.743 9.046 1.00 95.69 206 VAL A CA 1
ATOM 1378 C C . VAL A 1 206 ? 2.186 -7.949 9.415 1.00 95.69 206 VAL A C 1
ATOM 1380 O O . VAL A 1 206 ? 2.702 -9.054 9.598 1.00 95.69 206 VAL A O 1
ATOM 1383 N N . LYS A 1 207 ? 0.874 -7.735 9.524 1.00 93.94 207 LYS A N 1
ATOM 1384 C CA . LYS A 1 207 ? -0.088 -8.819 9.719 1.00 93.94 207 LYS A CA 1
ATOM 1385 C C . LYS A 1 207 ? -0.409 -9.476 8.381 1.00 93.94 207 LYS A C 1
ATOM 1387 O O . LYS A 1 207 ? -0.710 -8.805 7.398 1.00 93.94 207 LYS A O 1
ATOM 1392 N N . VAL A 1 208 ? -0.382 -10.799 8.365 1.00 93.12 208 VAL A N 1
ATOM 1393 C CA . VAL A 1 208 ? -0.709 -11.653 7.232 1.00 93.12 208 VAL A CA 1
ATOM 1394 C C . VAL A 1 208 ? -1.936 -12.476 7.601 1.00 93.12 208 VAL A C 1
ATOM 1396 O O . VAL A 1 208 ? -1.901 -13.303 8.510 1.00 93.12 208 VAL A O 1
ATOM 1399 N N . ALA A 1 209 ? -3.031 -12.269 6.872 1.00 88.06 209 ALA A N 1
ATOM 1400 C CA . ALA A 1 209 ? -4.222 -13.096 7.016 1.00 88.06 209 ALA A CA 1
ATOM 1401 C C . ALA A 1 209 ? -3.974 -14.502 6.440 1.00 88.06 209 ALA A C 1
ATOM 1403 O O . ALA A 1 209 ? -3.613 -14.662 5.266 1.00 88.06 209 ALA A O 1
ATOM 1404 N N . LEU A 1 210 ? -4.202 -15.522 7.255 1.00 86.50 210 LEU A N 1
ATOM 1405 C CA . LEU A 1 210 ? -4.258 -16.937 6.909 1.00 86.50 210 LEU A CA 1
ATOM 1406 C C . LEU A 1 210 ? -5.712 -17.411 7.041 1.00 86.50 210 LEU A C 1
ATOM 1408 O O . LEU A 1 210 ? -6.491 -16.837 7.788 1.00 86.50 210 LEU A O 1
ATOM 1412 N N . GLY A 1 211 ? -6.108 -18.452 6.308 1.00 76.62 211 GLY A N 1
ATOM 1413 C CA . GLY A 1 211 ? -7.515 -18.889 6.248 1.00 76.62 211 GLY A CA 1
ATOM 1414 C C . GLY A 1 211 ? -8.167 -19.284 7.585 1.00 76.62 211 GLY A C 1
ATOM 1415 O O . GLY A 1 211 ? -9.364 -19.519 7.589 1.00 76.62 211 GLY A O 1
ATOM 1416 N N . GLY A 1 212 ? -7.409 -19.349 8.686 1.00 73.81 212 GLY A N 1
ATOM 1417 C CA . GLY A 1 212 ? -7.904 -19.612 10.042 1.00 73.81 212 GLY A CA 1
ATOM 1418 C C . GLY A 1 212 ? -7.333 -18.666 11.106 1.00 73.81 212 GLY A C 1
ATOM 1419 O O . GLY A 1 212 ? -7.239 -19.056 12.259 1.00 73.81 212 GLY A O 1
ATOM 1420 N N . GLY A 1 213 ? -6.876 -17.464 10.733 1.00 84.00 213 GLY A N 1
ATOM 1421 C CA . GLY A 1 213 ? -6.351 -16.478 11.686 1.00 84.00 213 GLY A CA 1
ATOM 1422 C C . GLY A 1 213 ? -5.435 -15.437 11.047 1.00 84.00 213 GLY A C 1
ATOM 1423 O O . GLY A 1 213 ? -5.176 -15.458 9.846 1.00 84.00 213 GLY A O 1
ATOM 1424 N N . SER A 1 214 ? -4.905 -14.512 11.839 1.00 88.06 214 SER A N 1
ATOM 1425 C CA . SER A 1 214 ? -3.832 -13.616 11.396 1.00 88.06 214 SER A CA 1
ATOM 1426 C C . SER A 1 214 ? -2.534 -13.989 12.088 1.00 88.06 214 SER A C 1
ATOM 1428 O O . SER A 1 214 ? -2.542 -14.222 13.291 1.00 88.06 214 SER A O 1
ATOM 1430 N N . CYS A 1 215 ? -1.431 -13.974 11.354 1.00 92.38 215 CYS A N 1
ATOM 1431 C CA . CYS A 1 215 ? -0.101 -14.044 11.941 1.00 92.38 215 CYS A CA 1
ATOM 1432 C C . CYS A 1 215 ? 0.711 -12.803 11.572 1.00 92.38 215 CYS A C 1
ATOM 1434 O O . CYS A 1 215 ? 0.354 -12.054 10.665 1.00 92.38 215 CYS A O 1
ATOM 1436 N N . THR A 1 216 ? 1.791 -12.558 12.286 1.00 94.62 216 THR A N 1
ATOM 1437 C CA . THR A 1 216 ? 2.681 -11.418 12.143 1.00 94.62 216 THR A CA 1
ATOM 1438 C C . THR A 1 216 ? 4.007 -11.875 11.544 1.00 94.62 216 THR A C 1
ATOM 1440 O O . THR A 1 216 ? 4.603 -12.874 11.955 1.00 94.62 216 THR A O 1
ATOM 1443 N N . VAL A 1 217 ? 4.499 -11.116 10.568 1.00 95.88 217 VAL A N 1
ATOM 1444 C CA . VAL A 1 217 ? 5.874 -11.217 10.071 1.00 95.88 217 VAL A CA 1
ATOM 1445 C C . VAL A 1 217 ? 6.598 -9.931 10.441 1.00 95.88 217 VAL A C 1
ATOM 1447 O O . VAL A 1 217 ? 6.145 -8.841 10.094 1.00 95.88 217 VAL A O 1
ATOM 1450 N N . SER A 1 218 ? 7.726 -10.060 11.128 1.00 96.62 218 SER A N 1
ATOM 1451 C CA . SER A 1 218 ? 8.498 -8.950 11.682 1.00 96.62 218 SER A CA 1
ATOM 1452 C C . SER A 1 218 ? 9.929 -8.958 11.156 1.00 96.62 218 SER A C 1
ATOM 1454 O O . SER A 1 218 ? 10.541 -10.013 10.994 1.00 96.62 218 SER A O 1
ATOM 1456 N N . VAL A 1 219 ? 10.499 -7.779 10.929 1.00 96.94 219 VAL A N 1
ATOM 1457 C CA . VAL A 1 219 ? 11.915 -7.615 10.585 1.00 96.94 219 VAL A CA 1
ATOM 1458 C C . VAL A 1 219 ? 12.733 -7.641 11.871 1.00 96.94 219 VAL A C 1
ATOM 1460 O O . VAL A 1 219 ? 12.718 -6.686 12.644 1.00 96.94 219 VAL A O 1
ATOM 1463 N N . MET A 1 220 ? 13.447 -8.739 12.108 1.00 95.88 220 MET A N 1
ATOM 1464 C CA . MET A 1 220 ? 14.257 -8.930 13.317 1.00 95.88 220 MET A CA 1
ATOM 1465 C C . MET A 1 220 ? 15.625 -8.266 13.198 1.00 95.88 220 MET A C 1
ATOM 1467 O O . MET A 1 220 ? 16.182 -7.801 14.189 1.00 95.88 220 MET A O 1
ATOM 1471 N N . GLY A 1 221 ? 16.158 -8.191 11.982 1.00 94.75 221 GLY A N 1
ATOM 1472 C CA . GLY A 1 221 ? 17.443 -7.571 11.716 1.00 94.75 221 GLY A CA 1
ATOM 1473 C C . GLY A 1 221 ? 17.611 -7.229 10.246 1.00 94.75 221 GLY A C 1
ATOM 1474 O O . GLY A 1 221 ? 17.097 -7.914 9.362 1.00 94.75 221 GLY A O 1
ATOM 1475 N N . LEU A 1 222 ? 18.355 -6.157 9.998 1.00 96.12 222 LEU A N 1
ATOM 1476 C CA . LEU A 1 222 ? 18.746 -5.710 8.671 1.00 96.12 222 LEU A CA 1
ATOM 1477 C C . LEU A 1 222 ? 20.255 -5.478 8.676 1.00 96.12 222 LEU A C 1
ATOM 1479 O O . LEU A 1 222 ? 20.775 -4.790 9.552 1.00 96.12 222 LEU A O 1
ATOM 1483 N N . SER A 1 223 ? 20.964 -6.084 7.730 1.00 93.31 223 SER A N 1
ATOM 1484 C CA . SER A 1 223 ? 22.419 -5.982 7.618 1.00 93.31 223 SER A CA 1
ATOM 1485 C C . SER A 1 223 ? 22.861 -6.084 6.160 1.00 93.31 223 SER A C 1
ATOM 1487 O O . SER A 1 223 ? 22.060 -6.390 5.278 1.00 93.31 223 SER A O 1
ATOM 1489 N N . GLU A 1 224 ? 24.157 -5.903 5.909 1.00 90.81 224 GLU A N 1
ATOM 1490 C CA . GLU A 1 224 ? 24.762 -6.127 4.588 1.00 90.81 224 GLU A CA 1
ATOM 1491 C C . GLU A 1 224 ? 24.580 -7.569 4.086 1.00 90.81 224 GLU A C 1
ATOM 1493 O O . GLU A 1 224 ? 24.517 -7.810 2.883 1.00 90.81 224 GLU A O 1
ATOM 1498 N N . ASN A 1 225 ? 24.447 -8.529 5.008 1.00 91.31 225 ASN A N 1
ATOM 1499 C CA . ASN A 1 225 ? 24.263 -9.943 4.683 1.00 91.31 225 ASN A CA 1
ATOM 1500 C C . ASN A 1 225 ? 22.810 -10.299 4.336 1.00 91.31 225 ASN A C 1
ATOM 1502 O O . ASN A 1 225 ? 22.545 -11.425 3.920 1.00 91.31 225 ASN A O 1
ATOM 1506 N N . GLY A 1 226 ? 21.866 -9.373 4.528 1.00 96.31 226 GLY A N 1
ATOM 1507 C CA . GLY A 1 226 ? 20.451 -9.599 4.267 1.00 96.31 226 GLY A CA 1
ATOM 1508 C C . GLY A 1 226 ? 19.531 -9.150 5.399 1.00 96.31 226 GLY A C 1
ATOM 1509 O O . GLY A 1 226 ? 19.937 -8.472 6.349 1.00 96.31 226 GLY A O 1
ATOM 1510 N N . VAL A 1 227 ? 18.271 -9.564 5.287 1.00 97.88 227 VAL A N 1
ATOM 1511 C CA . VAL A 1 227 ? 17.219 -9.357 6.285 1.00 97.88 227 VAL A CA 1
ATOM 1512 C C . VAL A 1 227 ? 16.930 -10.660 7.029 1.00 97.88 227 VAL A C 1
ATOM 1514 O O . VAL A 1 227 ? 16.776 -11.707 6.405 1.00 97.88 227 VAL A O 1
ATOM 1517 N N . THR A 1 228 ? 16.831 -10.616 8.355 1.00 97.75 228 THR A N 1
ATOM 1518 C CA . THR A 1 228 ? 16.288 -11.724 9.151 1.00 97.75 228 THR A CA 1
ATOM 1519 C C . THR A 1 228 ? 14.837 -11.426 9.497 1.00 97.75 228 THR A C 1
ATOM 1521 O O . THR A 1 228 ? 14.499 -10.343 9.983 1.00 97.75 228 THR A O 1
ATOM 1524 N N . LEU A 1 229 ? 13.960 -12.384 9.217 1.00 97.31 229 LEU A N 1
ATOM 1525 C CA . LEU A 1 229 ? 12.525 -12.264 9.435 1.00 97.31 229 LEU A CA 1
ATOM 1526 C C . LEU A 1 229 ? 12.112 -13.195 10.572 1.00 97.31 229 LEU A C 1
ATOM 1528 O O . LEU A 1 229 ? 12.535 -14.345 10.618 1.00 97.31 229 LEU A O 1
ATOM 1532 N N . GLY A 1 230 ? 11.296 -12.691 11.486 1.00 95.62 230 GLY A N 1
ATOM 1533 C CA . GLY A 1 230 ? 10.666 -13.461 12.550 1.00 95.62 230 GLY A CA 1
ATOM 1534 C C . GLY A 1 230 ? 9.181 -13.605 12.266 1.00 95.62 230 GLY A C 1
ATOM 1535 O O . GLY A 1 230 ? 8.566 -12.680 11.728 1.00 95.62 230 GLY A O 1
ATOM 1536 N N . SER A 1 231 ? 8.594 -14.738 12.622 1.00 94.31 231 SER A N 1
ATOM 1537 C CA . SER A 1 231 ? 7.162 -14.942 12.488 1.00 94.31 231 SER A CA 1
ATOM 1538 C C . SER A 1 231 ? 6.571 -15.745 13.637 1.00 94.31 231 SER A C 1
ATOM 1540 O O . SER A 1 231 ? 7.203 -16.655 14.166 1.00 94.31 231 SER A O 1
ATOM 1542 N N . ASP A 1 232 ? 5.339 -15.406 14.003 1.00 92.94 232 ASP A N 1
ATOM 1543 C CA . ASP A 1 232 ? 4.507 -16.163 14.944 1.00 92.94 232 ASP A CA 1
ATOM 1544 C C . ASP A 1 232 ? 3.549 -17.140 14.218 1.00 92.94 232 ASP A C 1
ATOM 1546 O O . ASP A 1 232 ? 2.741 -17.812 14.859 1.00 92.94 232 ASP A O 1
ATOM 1550 N N . CYS A 1 233 ? 3.639 -17.264 12.882 1.00 86.81 233 CYS A N 1
ATOM 1551 C CA . CYS A 1 233 ? 2.702 -18.072 12.095 1.00 86.81 233 CYS A CA 1
ATOM 1552 C C . CYS A 1 233 ? 2.794 -19.582 12.396 1.00 86.81 233 CYS A C 1
ATOM 1554 O O . CYS A 1 233 ? 1.824 -20.297 12.152 1.00 86.81 233 CYS A O 1
ATOM 1556 N N . ASP A 1 234 ? 3.930 -20.075 12.900 1.00 73.62 234 ASP A N 1
ATOM 1557 C CA . ASP A 1 234 ? 4.108 -21.494 13.249 1.00 73.62 234 ASP A CA 1
ATOM 1558 C C . ASP A 1 234 ? 3.497 -21.837 14.621 1.00 73.62 234 ASP A C 1
ATOM 1560 O O . ASP A 1 234 ? 2.998 -22.943 14.813 1.00 73.62 234 ASP A O 1
ATOM 1564 N N . ALA A 1 235 ? 3.428 -20.870 15.543 1.00 61.12 235 ALA A N 1
ATOM 1565 C CA . ALA A 1 235 ? 2.770 -21.038 16.841 1.00 61.12 235 ALA A CA 1
ATOM 1566 C C . ALA A 1 235 ? 1.232 -21.029 16.730 1.00 61.12 235 ALA A C 1
ATOM 1568 O O . ALA A 1 235 ? 0.539 -21.616 17.560 1.00 61.12 235 ALA A O 1
ATOM 1569 N N . ALA A 1 236 ? 0.686 -20.415 15.675 1.00 52.81 236 ALA A N 1
ATOM 1570 C CA . ALA A 1 236 ? -0.752 -20.389 15.405 1.00 52.81 236 ALA A CA 1
ATOM 1571 C C . ALA A 1 236 ? -1.319 -21.741 14.923 1.00 52.81 236 ALA A C 1
ATOM 1573 O O . ALA A 1 236 ? -2.535 -21.898 14.853 1.00 52.81 236 ALA A O 1
ATOM 1574 N N . ALA A 1 237 ? -0.470 -22.721 14.583 1.00 51.72 237 ALA A N 1
ATOM 1575 C CA . ALA A 1 237 ? -0.915 -24.047 14.148 1.00 51.72 237 ALA A CA 1
ATOM 1576 C C . ALA A 1 237 ? -1.339 -24.969 15.311 1.00 51.72 237 ALA A C 1
ATOM 1578 O O . ALA A 1 237 ? -2.050 -25.942 15.068 1.00 51.72 237 ALA A O 1
ATOM 1579 N N . GLU A 1 238 ? -0.936 -24.658 16.550 1.00 45.69 238 GLU A N 1
ATOM 1580 C CA . GLU A 1 238 ? -1.289 -25.418 17.764 1.00 45.69 238 GLU A CA 1
ATOM 1581 C C . GLU A 1 238 ? -2.012 -24.581 18.829 1.00 45.69 238 GLU A C 1
ATOM 1583 O O . GLU A 1 238 ? -2.216 -25.047 19.955 1.00 45.69 238 GLU A O 1
ATOM 1588 N N . ALA A 1 239 ? -2.449 -23.362 18.496 1.00 45.25 239 ALA A N 1
ATOM 1589 C CA . ALA A 1 239 ? -3.480 -22.736 19.310 1.00 45.25 239 ALA A CA 1
ATOM 1590 C C . ALA A 1 239 ? -4.696 -23.682 19.312 1.00 45.25 239 ALA A C 1
ATOM 1592 O O . ALA A 1 239 ? -5.021 -24.237 18.253 1.00 45.25 239 ALA A O 1
ATOM 1593 N N . PRO A 1 240 ? -5.353 -23.917 20.470 1.00 39.91 240 PRO A N 1
ATOM 1594 C CA . PRO A 1 240 ? -6.643 -24.591 20.454 1.00 39.91 240 PRO A CA 1
ATOM 1595 C C . PRO A 1 240 ? -7.500 -23.866 19.425 1.00 39.91 240 PRO A C 1
ATOM 1597 O O . PRO A 1 240 ? -7.296 -22.672 19.216 1.00 39.91 240 PRO A O 1
ATOM 1600 N N . GLU A 1 241 ? -8.401 -24.592 18.774 1.00 42.34 241 GLU A N 1
ATOM 1601 C CA . GLU A 1 241 ? -9.498 -24.021 18.007 1.00 42.34 241 GLU A CA 1
ATOM 1602 C C . GLU A 1 241 ? -10.192 -22.975 18.905 1.00 42.34 241 GLU A C 1
ATOM 1604 O O . GLU A 1 241 ? -11.147 -23.280 19.616 1.00 42.34 241 GLU A O 1
ATOM 1609 N N . GLU A 1 242 ? -9.659 -21.750 18.964 1.00 43.75 242 GLU A N 1
ATOM 1610 C CA . GLU A 1 242 ? -10.415 -20.558 19.257 1.00 43.75 242 GLU A CA 1
ATOM 1611 C C . GLU A 1 242 ? -11.406 -20.605 18.129 1.00 43.75 242 GLU A C 1
ATOM 1613 O O . GLU A 1 242 ? -11.037 -20.402 16.967 1.00 43.75 242 GLU A O 1
ATOM 1618 N N . GLU A 1 243 ? -12.585 -21.115 18.501 1.00 42.72 243 GLU A N 1
ATOM 1619 C CA . GLU A 1 243 ? -13.759 -21.258 17.674 1.00 42.72 243 GLU A CA 1
ATOM 1620 C C . GLU A 1 243 ? -13.653 -20.178 16.624 1.00 42.72 243 GLU A C 1
ATOM 1622 O O . GLU A 1 243 ? -13.521 -19.006 16.997 1.00 42.72 243 GLU A O 1
ATOM 1627 N N . GLU A 1 244 ? -13.627 -20.573 15.341 1.00 45.84 244 GLU A N 1
ATOM 1628 C CA . GLU A 1 244 ? -13.995 -19.661 14.275 1.00 45.84 244 GLU A CA 1
ATOM 1629 C C . GLU A 1 244 ? -15.112 -18.829 14.887 1.00 45.84 244 GLU A C 1
ATOM 1631 O O . GLU A 1 244 ? -16.203 -19.355 15.143 1.00 45.84 244 GLU A O 1
ATOM 1636 N N . ALA A 1 245 ? -14.822 -17.564 15.212 1.00 49.66 245 ALA A N 1
ATOM 1637 C CA . ALA A 1 245 ? -15.844 -16.577 15.431 1.00 49.66 245 ALA A CA 1
ATOM 1638 C C . ALA A 1 245 ? -16.398 -16.434 14.029 1.00 49.66 245 ALA A C 1
ATOM 1640 O O . ALA A 1 245 ? -16.063 -15.531 13.262 1.00 49.66 245 ALA A O 1
ATOM 1641 N N . ALA A 1 246 ? -17.170 -17.453 13.653 1.00 48.84 246 ALA A N 1
ATOM 1642 C CA . ALA A 1 246 ? -18.018 -17.481 12.524 1.00 48.84 246 ALA A CA 1
ATOM 1643 C C . ALA A 1 246 ? -18.695 -16.128 12.573 1.00 48.84 246 ALA A C 1
ATOM 1645 O O . ALA A 1 246 ? -18.955 -15.561 13.638 1.00 48.84 246 ALA A O 1
ATOM 1646 N N . ASN A 1 247 ? -18.942 -15.615 11.389 1.00 54.03 247 ASN A N 1
ATOM 1647 C CA . ASN A 1 247 ? -20.002 -14.683 11.078 1.00 54.03 247 ASN A CA 1
ATOM 1648 C C . ASN A 1 247 ? -21.356 -15.120 11.707 1.00 54.03 247 ASN A C 1
ATOM 1650 O O . ASN A 1 247 ? -22.355 -15.297 11.011 1.00 54.03 247 ASN A O 1
ATOM 1654 N N . VAL A 1 248 ? -21.408 -15.360 13.018 1.00 61.56 248 VAL A N 1
ATOM 1655 C CA . VAL A 1 248 ? -22.576 -15.594 13.828 1.00 61.56 248 VAL A CA 1
ATOM 1656 C C . VAL A 1 248 ? -23.134 -14.208 13.945 1.00 61.56 248 VAL A C 1
ATOM 1658 O O . VAL A 1 248 ? -22.556 -13.312 14.563 1.00 61.56 248 VAL A O 1
ATOM 1661 N N . ALA A 1 249 ? -24.226 -14.009 13.226 1.00 63.97 249 ALA A N 1
ATOM 1662 C CA . ALA A 1 249 ? -24.916 -12.755 13.308 1.00 63.97 249 ALA A CA 1
ATOM 1663 C C . ALA A 1 249 ? -25.237 -12.461 14.775 1.00 63.97 249 ALA A C 1
ATOM 1665 O O . ALA A 1 249 ? -25.776 -13.335 15.460 1.00 63.97 249 ALA A O 1
ATOM 1666 N N . PRO A 1 250 ? -24.943 -11.244 15.240 1.00 75.56 250 PRO A N 1
ATOM 1667 C CA . PRO A 1 250 ? -25.311 -10.850 16.582 1.00 75.56 250 PRO A CA 1
ATOM 1668 C C . PRO A 1 250 ? -26.833 -10.919 16.708 1.00 75.56 250 PRO A C 1
ATOM 1670 O O . PRO A 1 250 ? -27.547 -10.409 15.837 1.00 75.56 250 PRO A O 1
ATOM 1673 N N . GLU A 1 251 ? -27.327 -11.542 17.779 1.00 79.81 251 GLU A N 1
ATOM 1674 C CA . GLU A 1 251 ? -28.770 -11.624 18.047 1.00 79.81 251 GLU A CA 1
ATOM 1675 C C . GLU A 1 251 ? -29.381 -10.217 18.196 1.00 79.81 251 GLU A C 1
ATOM 1677 O O . GLU A 1 251 ? -30.489 -9.974 17.719 1.00 79.81 251 GLU A O 1
ATOM 1682 N N . ASP A 1 252 ? -28.591 -9.267 18.712 1.00 86.38 252 ASP A N 1
ATOM 1683 C CA . ASP A 1 252 ? -28.945 -7.856 18.917 1.00 86.38 252 ASP A CA 1
ATOM 1684 C C . ASP A 1 252 ? -28.121 -6.896 18.030 1.00 86.38 252 ASP A C 1
ATOM 1686 O O . ASP A 1 252 ? -27.612 -5.864 18.471 1.00 86.38 252 ASP A O 1
ATOM 1690 N N . GLY A 1 253 ? -27.936 -7.244 16.754 1.00 93.12 253 GLY A N 1
ATOM 1691 C CA . GLY A 1 253 ? -27.142 -6.439 15.824 1.00 93.12 253 GLY A CA 1
ATOM 1692 C C . GLY A 1 253 ? -27.840 -5.172 15.292 1.00 93.12 253 GLY A C 1
ATOM 1693 O O . GLY A 1 253 ? -29.064 -5.066 15.212 1.00 93.12 253 GLY A O 1
ATOM 1694 N N . VAL A 1 254 ? -27.043 -4.203 14.838 1.00 96.88 254 VAL A N 1
ATOM 1695 C CA . VAL A 1 254 ? -27.498 -2.948 14.219 1.00 96.88 254 VAL A CA 1
ATOM 1696 C C . VAL A 1 254 ? -27.483 -3.070 12.693 1.00 96.88 254 VAL A C 1
ATOM 1698 O O . VAL A 1 254 ? -26.524 -3.564 12.104 1.00 96.88 254 VAL A O 1
ATOM 1701 N N . ARG A 1 255 ? -28.543 -2.604 12.021 1.00 97.31 255 ARG A N 1
ATOM 1702 C CA . ARG A 1 255 ? -28.650 -2.630 10.550 1.00 97.31 255 ARG A CA 1
ATOM 1703 C C . ARG A 1 255 ? -28.022 -1.396 9.887 1.00 97.31 255 ARG A C 1
ATOM 1705 O O . ARG A 1 255 ? -28.058 -0.313 10.480 1.00 97.31 255 ARG A O 1
ATOM 1712 N N . PRO A 1 256 ? -27.553 -1.505 8.626 1.00 97.56 256 PRO A N 1
ATOM 1713 C CA . PRO A 1 256 ? -27.177 -0.344 7.822 1.00 97.56 256 PRO A CA 1
ATOM 1714 C C . PRO A 1 256 ? -28.275 0.725 7.793 1.00 97.56 256 PRO A C 1
ATOM 1716 O O . PRO A 1 256 ? -29.465 0.410 7.750 1.00 97.56 256 PRO A O 1
ATOM 1719 N N . GLY A 1 257 ? -27.876 1.995 7.813 1.00 97.19 257 GLY A N 1
ATOM 1720 C CA . GLY A 1 257 ? -28.772 3.150 7.874 1.00 97.19 257 GLY A CA 1
ATOM 1721 C C . GLY A 1 257 ? -29.295 3.478 9.275 1.00 97.19 257 GLY A C 1
ATOM 1722 O O . GLY A 1 257 ? -30.040 4.445 9.422 1.00 97.19 257 GLY A O 1
ATOM 1723 N N . SER A 1 258 ? -28.909 2.713 10.299 1.00 97.56 258 SER A N 1
ATOM 1724 C CA . SER A 1 258 ? -29.314 2.944 11.689 1.00 97.56 258 SER A CA 1
ATOM 1725 C C . SER A 1 258 ? -28.182 3.551 12.517 1.00 97.56 258 SER A C 1
ATOM 1727 O O . SER A 1 258 ? -27.001 3.395 12.202 1.00 97.56 258 SER A O 1
ATOM 1729 N N . SER A 1 259 ? -28.551 4.231 13.603 1.00 96.75 259 SER A N 1
ATOM 1730 C CA . SER A 1 259 ? -27.611 4.727 14.608 1.00 96.75 259 SER A CA 1
ATOM 1731 C C . SER A 1 259 ? -27.919 4.149 15.981 1.00 96.75 259 SER A C 1
ATOM 1733 O O . SER A 1 259 ? -29.088 4.103 16.365 1.00 96.75 259 SER A O 1
ATOM 1735 N N . ILE A 1 260 ? -26.881 3.809 16.737 1.00 97.56 260 ILE A N 1
ATOM 1736 C CA . ILE A 1 260 ? -26.964 3.365 18.128 1.00 97.56 260 ILE A CA 1
ATOM 1737 C C . ILE A 1 260 ? -26.147 4.296 19.033 1.00 97.56 260 ILE A C 1
ATOM 1739 O O . ILE A 1 260 ? -25.156 4.890 18.600 1.00 97.56 260 ILE A O 1
ATOM 1743 N N . GLY A 1 261 ? -26.598 4.461 20.277 1.00 97.00 261 GLY A N 1
ATOM 1744 C CA . GLY A 1 261 ? -25.820 5.093 21.340 1.00 97.00 261 GLY A CA 1
ATOM 1745 C C . GLY A 1 261 ? -25.094 4.028 22.159 1.00 97.00 261 GLY A C 1
ATOM 1746 O O . GLY A 1 261 ? -25.740 3.093 22.621 1.00 97.00 261 GLY A O 1
ATOM 1747 N N . LEU A 1 262 ? -23.783 4.171 22.338 1.00 96.44 262 LEU A N 1
ATOM 1748 C CA . LEU A 1 262 ? -22.929 3.316 23.171 1.00 96.44 262 LEU A CA 1
ATOM 1749 C C . LEU A 1 262 ? -22.304 4.154 24.298 1.00 96.44 262 LEU A C 1
ATOM 1751 O O . LEU A 1 262 ? -22.342 5.387 24.230 1.00 96.44 262 LEU A O 1
ATOM 1755 N N . ALA A 1 263 ? -21.738 3.495 25.317 1.00 95.69 263 ALA A N 1
ATOM 1756 C CA . ALA A 1 263 ? -21.108 4.138 26.478 1.00 95.69 263 ALA A CA 1
ATOM 1757 C C . ALA A 1 263 ? -21.974 5.272 27.069 1.00 95.69 263 ALA A C 1
ATOM 1759 O O . ALA A 1 263 ? -21.611 6.445 27.016 1.00 95.69 263 ALA A O 1
ATOM 1760 N N . ASP A 1 264 ? -23.186 4.932 27.522 1.00 95.00 264 ASP A N 1
ATOM 1761 C CA . ASP A 1 264 ? -24.171 5.879 28.077 1.00 95.00 264 ASP A CA 1
ATOM 1762 C C . ASP A 1 264 ? -24.554 7.046 27.140 1.00 95.00 264 ASP A C 1
ATOM 1764 O O . ASP A 1 264 ? -25.004 8.108 27.570 1.00 95.00 264 ASP A O 1
ATOM 1768 N N . GLY A 1 265 ? -24.402 6.849 25.826 1.00 95.12 265 GLY A N 1
ATOM 1769 C CA . GLY A 1 265 ? -24.735 7.837 24.800 1.00 95.12 265 GLY A CA 1
ATOM 1770 C C . GLY A 1 265 ? -23.605 8.811 24.466 1.00 95.12 265 GLY A C 1
ATOM 1771 O O . GLY A 1 265 ? -23.810 9.694 23.633 1.00 95.12 265 GLY A O 1
ATOM 1772 N N . VAL A 1 266 ? -22.418 8.642 25.058 1.00 95.56 266 VAL A N 1
ATOM 1773 C CA . VAL A 1 266 ? -21.206 9.406 24.708 1.00 95.56 266 VAL A CA 1
ATOM 1774 C C . VAL A 1 266 ? -20.769 9.117 23.271 1.00 95.56 266 VAL A C 1
ATOM 1776 O O . VAL A 1 266 ? -20.259 10.000 22.579 1.00 95.56 266 VAL A O 1
ATOM 1779 N N . LEU A 1 267 ? -20.985 7.885 22.811 1.00 96.44 267 LEU A N 1
ATOM 1780 C CA . LEU A 1 267 ? -20.674 7.450 21.459 1.00 96.44 267 LEU A CA 1
ATOM 1781 C C . LEU A 1 267 ? -21.961 7.288 20.658 1.00 96.44 267 LEU A C 1
ATOM 1783 O O . LEU A 1 267 ? -22.790 6.433 20.961 1.00 96.44 267 LEU A O 1
ATOM 1787 N N . ARG A 1 268 ? -22.118 8.065 19.585 1.00 97.00 268 ARG A N 1
ATOM 1788 C CA . ARG A 1 268 ? -23.154 7.829 18.574 1.00 97.00 268 ARG A CA 1
ATOM 1789 C C . ARG A 1 268 ? -22.523 7.145 17.369 1.00 97.00 268 ARG A C 1
ATOM 1791 O O . ARG A 1 268 ? -21.797 7.787 16.614 1.00 97.00 268 ARG A O 1
ATOM 1798 N N . VAL A 1 269 ? -22.839 5.872 17.155 1.00 97.62 269 VAL A N 1
ATOM 1799 C CA . VAL A 1 269 ? -22.319 5.089 16.028 1.00 97.62 269 VAL A CA 1
ATOM 1800 C C . VAL A 1 269 ? -23.407 4.928 14.973 1.00 97.62 269 VAL A C 1
ATOM 1802 O O . VAL A 1 269 ? -24.493 4.436 15.267 1.00 97.62 269 VAL A O 1
ATOM 1805 N N . PHE A 1 270 ? -23.132 5.358 13.745 1.00 98.00 270 PHE A N 1
ATOM 1806 C CA . PHE A 1 270 ? -23.986 5.158 12.575 1.00 98.00 270 PHE A CA 1
ATOM 1807 C C . PHE A 1 270 ? -23.398 4.071 11.677 1.00 98.00 270 PHE A C 1
ATOM 1809 O O . PHE A 1 270 ? -22.233 4.153 11.293 1.00 98.00 270 PHE A O 1
ATOM 1816 N N . VAL A 1 271 ? -24.198 3.076 11.306 1.00 97.88 271 VAL A N 1
ATOM 1817 C CA . VAL A 1 271 ? -23.766 1.982 10.426 1.00 97.88 271 VAL A CA 1
ATOM 1818 C C . VAL A 1 271 ? -24.088 2.358 8.984 1.00 97.88 271 VAL A C 1
ATOM 1820 O O . VAL A 1 271 ? -25.254 2.415 8.601 1.00 97.88 271 VAL A O 1
ATOM 1823 N N . ALA A 1 272 ? -23.070 2.622 8.167 1.00 97.25 272 ALA A N 1
ATOM 1824 C CA . ALA A 1 272 ? -23.255 3.038 6.778 1.00 97.25 272 ALA A CA 1
ATOM 1825 C C . ALA A 1 272 ? -23.483 1.844 5.841 1.00 97.25 272 ALA A C 1
ATOM 1827 O O . ALA A 1 272 ? -24.414 1.855 5.038 1.00 97.25 272 ALA A O 1
ATOM 1828 N N . SER A 1 273 ? -22.645 0.814 5.944 1.00 97.50 273 SER A N 1
ATOM 1829 C CA . SER A 1 273 ? -22.733 -0.396 5.122 1.00 97.50 273 SER A CA 1
ATOM 1830 C C . SER A 1 273 ? -22.052 -1.575 5.808 1.00 97.50 273 SER A C 1
ATOM 1832 O O . SER A 1 273 ? -21.222 -1.380 6.694 1.00 97.50 273 SER A O 1
ATOM 1834 N N . LEU A 1 274 ? -22.384 -2.789 5.372 1.00 96.94 274 LEU A N 1
ATOM 1835 C CA . LEU A 1 274 ? -21.794 -4.037 5.851 1.00 96.94 274 LEU A CA 1
ATOM 1836 C C . LEU A 1 274 ? -21.311 -4.858 4.661 1.00 96.94 274 LEU A C 1
ATOM 1838 O O . LEU A 1 274 ? -21.981 -4.884 3.628 1.00 96.94 274 LEU A O 1
ATOM 1842 N N . ASP A 1 275 ? -20.187 -5.535 4.841 1.00 95.31 275 ASP A N 1
ATOM 1843 C CA . ASP A 1 275 ? -19.670 -6.555 3.943 1.00 95.31 275 ASP A CA 1
ATOM 1844 C C . ASP A 1 275 ? -19.572 -7.864 4.731 1.00 95.31 275 ASP A C 1
ATOM 1846 O O . ASP A 1 275 ? -18.687 -8.043 5.567 1.00 95.31 275 ASP A O 1
ATOM 1850 N N . ALA A 1 276 ? -20.543 -8.750 4.508 1.00 89.69 276 ALA A N 1
ATOM 1851 C CA . ALA A 1 276 ? -20.625 -10.024 5.213 1.00 89.69 276 ALA A CA 1
ATOM 1852 C C . ALA A 1 276 ? -19.604 -11.052 4.703 1.00 89.69 276 ALA A C 1
ATOM 1854 O O . ALA A 1 276 ? -19.284 -11.984 5.431 1.00 89.69 276 ALA A O 1
ATOM 1855 N N . GLU A 1 277 ? -19.097 -10.901 3.475 1.00 86.06 277 GLU A N 1
ATOM 1856 C CA . GLU A 1 277 ? -18.082 -11.808 2.928 1.00 86.06 277 GLU A CA 1
ATOM 1857 C C . GLU A 1 277 ? -16.710 -11.482 3.515 1.00 86.06 277 GLU A C 1
ATOM 1859 O O . GLU A 1 277 ? -15.972 -12.382 3.909 1.00 86.06 277 GLU A O 1
ATOM 1864 N N . ALA A 1 278 ? -16.394 -10.190 3.633 1.00 86.12 278 ALA A N 1
ATOM 1865 C CA . ALA A 1 278 ? -15.161 -9.720 4.255 1.00 86.12 278 ALA A CA 1
ATOM 1866 C C . ALA A 1 278 ? -15.253 -9.586 5.787 1.00 86.12 278 ALA A C 1
ATOM 1868 O O . ALA A 1 278 ? -14.262 -9.223 6.415 1.00 86.12 278 ALA A O 1
ATOM 1869 N N . ALA A 1 279 ? -16.426 -9.831 6.382 1.00 93.06 279 ALA A N 1
ATOM 1870 C CA . ALA A 1 279 ? -16.711 -9.604 7.800 1.00 93.06 279 ALA A CA 1
ATOM 1871 C C . ALA A 1 279 ? -16.334 -8.183 8.278 1.00 93.06 279 ALA A C 1
ATOM 1873 O O . ALA A 1 279 ? -15.790 -8.002 9.369 1.00 93.06 279 ALA A O 1
ATOM 1874 N N . THR A 1 280 ? -16.616 -7.160 7.461 1.00 95.12 280 THR A N 1
ATOM 1875 C CA . THR A 1 280 ? -16.313 -5.755 7.783 1.00 95.12 280 THR A CA 1
ATOM 1876 C C . THR A 1 280 ? -17.563 -4.885 7.854 1.00 95.12 280 THR A C 1
ATOM 1878 O O . THR A 1 280 ? -18.555 -5.088 7.148 1.00 95.12 280 THR A O 1
ATOM 1881 N N . ALA A 1 281 ? -17.510 -3.863 8.704 1.00 97.12 281 ALA A N 1
ATOM 1882 C CA . ALA A 1 281 ? -18.536 -2.842 8.826 1.00 97.12 281 ALA A CA 1
ATOM 1883 C C . ALA A 1 281 ? -17.954 -1.461 8.532 1.00 97.12 281 ALA A C 1
ATOM 1885 O O . ALA A 1 281 ? -16.900 -1.086 9.046 1.00 97.12 281 ALA A O 1
ATOM 1886 N N . ARG A 1 282 ? -18.671 -0.665 7.733 1.00 97.69 282 ARG A N 1
ATOM 1887 C CA . ARG A 1 282 ? -18.389 0.763 7.586 1.00 97.69 282 ARG A CA 1
ATOM 1888 C C . ARG A 1 282 ? -19.240 1.532 8.585 1.00 97.69 282 ARG A C 1
ATOM 1890 O O . ARG A 1 282 ? -20.457 1.626 8.415 1.00 97.69 282 ARG A O 1
ATOM 1897 N N . ILE A 1 283 ? -18.605 2.107 9.596 1.00 97.81 283 ILE A N 1
ATOM 1898 C CA . ILE A 1 283 ? -19.262 2.842 10.680 1.00 97.81 283 ILE A CA 1
ATOM 1899 C C . ILE A 1 283 ? -18.804 4.298 10.710 1.00 97.81 283 ILE A C 1
ATOM 1901 O O . ILE A 1 283 ? -17.678 4.603 10.338 1.00 97.81 283 ILE A O 1
ATOM 1905 N N . ALA A 1 284 ? -19.664 5.209 11.152 1.00 97.62 284 ALA A N 1
ATOM 1906 C CA . ALA A 1 284 ? -19.313 6.591 11.448 1.00 97.62 284 ALA A CA 1
ATOM 1907 C C . ALA A 1 284 ? -19.543 6.868 12.931 1.00 97.62 284 ALA A C 1
ATOM 1909 O O . ALA A 1 284 ? -20.643 6.641 13.435 1.00 97.62 284 ALA A O 1
ATOM 1910 N N . ILE A 1 285 ? -18.527 7.376 13.622 1.00 96.56 285 ILE A N 1
ATOM 1911 C CA . ILE A 1 285 ? -18.589 7.633 15.064 1.00 96.56 285 ILE A CA 1
ATOM 1912 C C . ILE A 1 285 ? -18.706 9.144 15.275 1.00 96.56 285 ILE A C 1
ATOM 1914 O O . ILE A 1 285 ? -17.952 9.929 14.698 1.00 96.56 285 ILE A O 1
ATOM 1918 N N . ASN A 1 286 ? -19.722 9.564 16.030 1.00 94.56 286 ASN A N 1
ATOM 1919 C CA . ASN A 1 286 ? -20.069 10.961 16.313 1.00 94.56 286 ASN A CA 1
ATOM 1920 C C . ASN A 1 286 ? -20.280 11.845 15.063 1.00 94.56 286 ASN A C 1
ATOM 1922 O O . ASN A 1 286 ? -20.265 13.069 15.151 1.00 94.56 286 ASN A O 1
ATOM 1926 N N . GLY A 1 287 ? -20.526 11.235 13.897 1.00 87.56 287 GLY A N 1
ATOM 1927 C CA . GLY A 1 287 ? -20.863 11.931 12.650 1.00 87.56 287 GLY A CA 1
ATOM 1928 C C . GLY A 1 287 ? -19.704 12.654 11.958 1.00 87.56 287 GLY A C 1
ATOM 1929 O O . GLY A 1 287 ? -19.960 13.403 11.018 1.00 87.56 287 GLY A O 1
ATOM 1930 N N . VAL A 1 288 ? -18.457 12.448 12.396 1.00 80.69 288 VAL A N 1
ATOM 1931 C CA . VAL A 1 288 ? -17.290 13.160 11.842 1.00 80.69 288 VAL A CA 1
ATOM 1932 C C . VAL A 1 288 ? -16.543 12.306 10.823 1.00 80.69 288 VAL A C 1
ATOM 1934 O O . VAL A 1 288 ? -16.314 12.748 9.699 1.00 80.69 288 VAL A O 1
ATOM 1937 N N . GLN A 1 289 ? -16.180 11.078 11.198 1.00 88.38 289 GLN A N 1
ATOM 1938 C CA . GLN A 1 289 ? -15.296 10.229 10.404 1.00 88.38 289 GLN A CA 1
ATOM 1939 C C . GLN A 1 289 ? -15.866 8.821 10.244 1.00 88.38 289 GLN A C 1
ATOM 1941 O O . GLN A 1 289 ? -16.469 8.271 11.166 1.00 88.38 289 GLN A O 1
ATOM 1946 N N . THR A 1 290 ? -15.699 8.267 9.042 1.00 95.06 290 THR A N 1
ATOM 1947 C CA . THR A 1 290 ? -16.080 6.894 8.705 1.00 95.06 290 THR A CA 1
ATOM 1948 C C . THR A 1 290 ? -14.878 5.968 8.810 1.00 95.06 290 THR A C 1
ATOM 1950 O O . THR A 1 290 ? -13.837 6.256 8.220 1.00 95.06 290 THR A O 1
ATOM 1953 N N . TYR A 1 291 ? -15.063 4.828 9.459 1.00 95.69 291 TYR A N 1
ATOM 1954 C CA . TYR A 1 291 ? -14.086 3.761 9.617 1.00 95.69 291 TYR A CA 1
ATOM 1955 C C . TYR A 1 291 ? -14.615 2.499 8.944 1.00 95.69 291 TYR A C 1
ATOM 1957 O O . TYR A 1 291 ? -15.822 2.253 8.950 1.00 95.69 291 TYR A O 1
ATOM 1965 N N . VAL A 1 292 ? -13.722 1.715 8.347 1.00 96.88 292 VAL A N 1
ATOM 1966 C CA . VAL A 1 292 ? -14.006 0.332 7.952 1.00 96.88 292 VAL A CA 1
ATOM 1967 C C . VAL A 1 292 ? -13.312 -0.540 8.984 1.00 96.88 292 VAL A C 1
ATOM 1969 O O . VAL A 1 292 ? -12.107 -0.403 9.158 1.00 96.88 292 VAL A O 1
ATOM 1972 N N . VAL A 1 293 ? -14.080 -1.356 9.697 1.00 96.06 293 VAL A N 1
ATOM 1973 C CA . VAL A 1 293 ? -13.618 -2.108 10.870 1.00 96.06 293 VAL A CA 1
ATOM 1974 C C . VAL A 1 293 ? -14.009 -3.566 10.683 1.00 96.06 293 VAL A C 1
ATOM 1976 O O . VAL A 1 293 ? -15.166 -3.842 10.345 1.00 96.06 293 VAL A O 1
ATOM 1979 N N . ALA A 1 294 ? -13.060 -4.486 10.843 1.00 93.94 294 ALA A N 1
ATOM 1980 C CA . ALA A 1 294 ? -13.345 -5.914 10.769 1.00 93.94 294 ALA A CA 1
ATOM 1981 C C . ALA A 1 294 ? -13.966 -6.435 12.073 1.00 93.94 294 ALA A C 1
ATOM 1983 O O . ALA A 1 294 ? -13.843 -5.824 13.134 1.00 93.94 294 ALA A O 1
ATOM 1984 N N . SER A 1 295 ? -14.642 -7.580 11.996 1.00 92.75 295 SER A N 1
ATOM 1985 C CA . SER A 1 295 ? -15.100 -8.303 13.182 1.00 92.75 295 SER A CA 1
ATOM 1986 C C . SER A 1 295 ? -13.928 -8.627 14.115 1.00 92.75 295 SER A C 1
ATOM 1988 O O . SER A 1 295 ? -12.901 -9.132 13.673 1.00 92.75 295 SER A O 1
ATOM 1990 N N . GLY A 1 296 ? -14.088 -8.333 15.403 1.00 90.69 296 GLY A N 1
ATOM 1991 C CA . GLY A 1 296 ? -13.059 -8.445 16.437 1.00 90.69 296 GLY A CA 1
ATOM 1992 C C . GLY A 1 296 ? -12.143 -7.223 16.570 1.00 90.69 296 GLY A C 1
ATOM 1993 O O . GLY A 1 296 ? -11.371 -7.158 17.523 1.00 90.69 296 GLY A O 1
ATOM 1994 N N . GLU A 1 297 ? -12.212 -6.245 15.662 1.00 91.88 297 GLU A N 1
ATOM 1995 C CA . GLU A 1 297 ? -11.384 -5.038 15.733 1.00 91.88 297 GLU A CA 1
ATOM 1996 C C . GLU A 1 297 ? -12.066 -3.887 16.480 1.00 91.88 297 GLU A C 1
ATOM 1998 O O . GLU A 1 297 ? -13.296 -3.792 16.575 1.00 91.88 297 GLU A O 1
ATOM 2003 N N . SER A 1 298 ? -11.232 -2.971 16.974 1.00 94.25 298 SER A N 1
ATOM 2004 C CA . SER A 1 298 ? -11.650 -1.802 17.739 1.00 94.25 298 SER A CA 1
ATOM 2005 C C . SER A 1 298 ? -11.102 -0.506 17.145 1.00 94.25 298 SER A C 1
ATOM 2007 O O . SER A 1 298 ? -10.010 -0.470 16.581 1.00 94.25 298 SER A O 1
ATOM 2009 N N . VAL A 1 299 ? -11.853 0.580 17.313 1.00 95.44 299 VAL A N 1
ATOM 2010 C CA . VAL A 1 299 ? -11.456 1.942 16.943 1.00 95.44 299 VAL A CA 1
ATOM 2011 C C . VAL A 1 299 ? -11.482 2.821 18.182 1.00 95.44 299 VAL A C 1
ATOM 2013 O O . VAL A 1 299 ? -12.509 2.923 18.854 1.00 95.44 299 VAL A O 1
ATOM 2016 N N . GLU A 1 300 ? -10.367 3.492 18.450 1.00 95.06 300 GLU A N 1
ATOM 2017 C CA . GLU A 1 300 ? -10.283 4.521 19.481 1.00 95.06 300 GLU A CA 1
ATOM 2018 C C . GLU A 1 300 ? -10.740 5.872 18.924 1.00 95.06 300 GLU A C 1
ATOM 2020 O O . GLU A 1 300 ? -10.321 6.306 17.847 1.00 95.06 300 GLU A O 1
ATOM 2025 N N . VAL A 1 301 ? -11.614 6.548 19.664 1.00 94.50 301 VAL A N 1
ATOM 2026 C CA . VAL A 1 301 ? -12.176 7.844 19.300 1.00 94.50 301 VAL A CA 1
ATOM 2027 C C . VAL A 1 301 ? -12.094 8.788 20.497 1.00 94.50 301 VAL A C 1
ATOM 2029 O O . VAL A 1 301 ? -12.635 8.481 21.564 1.00 94.50 301 VAL A O 1
ATOM 2032 N N . PRO A 1 302 ? -11.470 9.967 20.338 1.00 93.44 302 PRO A N 1
ATOM 2033 C CA . PRO A 1 302 ? -11.486 10.982 21.380 1.00 93.44 302 PRO A CA 1
ATOM 2034 C C . PRO A 1 302 ? -12.903 11.553 21.541 1.00 93.44 302 PRO A C 1
ATOM 2036 O O . PRO A 1 302 ? -13.545 11.938 20.559 1.00 93.44 302 PRO A O 1
ATOM 2039 N N . SER A 1 303 ? -13.392 11.638 22.780 1.00 91.31 303 SER A N 1
ATOM 2040 C CA . SER A 1 303 ? -14.699 12.224 23.103 1.00 91.31 303 SER A CA 1
ATOM 2041 C C . SER A 1 303 ? -14.597 13.121 24.337 1.00 91.31 303 SER A C 1
ATOM 2043 O O . SER A 1 303 ? -14.684 12.668 25.477 1.00 91.31 303 SER A O 1
ATOM 2045 N N . GLY A 1 304 ? -14.393 14.421 24.114 1.00 89.94 304 GLY A N 1
ATOM 2046 C CA . GLY A 1 304 ? -14.131 15.370 25.199 1.00 89.94 304 GLY A CA 1
ATOM 2047 C C . GLY A 1 304 ? -12.740 15.158 25.802 1.00 89.94 304 GLY A C 1
ATOM 2048 O O . GLY A 1 304 ? -11.749 15.276 25.088 1.00 89.94 304 GLY A O 1
ATOM 2049 N N . GLU A 1 305 ? -12.676 14.869 27.104 1.00 92.19 305 GLU A N 1
ATOM 2050 C CA . GLU A 1 305 ? -11.425 14.642 27.854 1.00 92.19 305 GLU A CA 1
ATOM 2051 C C . GLU A 1 305 ? -11.055 13.154 28.008 1.00 92.19 305 GLU A C 1
ATOM 2053 O O . GLU A 1 305 ? -10.015 12.843 28.581 1.00 92.19 305 GLU A O 1
ATOM 2058 N N . GLN A 1 306 ? -11.891 12.240 27.507 1.00 95.06 306 GLN A N 1
ATOM 2059 C CA . GLN A 1 306 ? -11.706 10.788 27.614 1.00 95.06 306 GLN A CA 1
ATOM 2060 C C . GLN A 1 306 ? -11.509 10.144 26.240 1.00 95.06 306 GLN A C 1
ATOM 2062 O O . GLN A 1 306 ? -11.927 10.691 25.208 1.00 95.06 306 GLN A O 1
ATOM 2067 N N . THR A 1 307 ? -10.896 8.961 26.234 1.00 95.00 307 THR A N 1
ATOM 2068 C CA . THR A 1 307 ? -10.752 8.148 25.023 1.00 95.00 307 THR A CA 1
ATOM 2069 C C . THR A 1 307 ? -11.765 7.020 25.082 1.00 95.00 307 THR A C 1
ATOM 2071 O O . THR A 1 307 ? -11.855 6.285 26.063 1.00 95.00 307 THR A O 1
ATOM 2074 N N . CYS A 1 308 ? -12.568 6.899 24.034 1.00 96.94 308 CYS A N 1
ATOM 2075 C CA . CYS A 1 308 ? -13.565 5.852 23.936 1.00 96.94 308 CYS A CA 1
ATOM 2076 C C . CYS A 1 308 ? -13.144 4.822 22.895 1.00 96.94 308 CYS A C 1
ATOM 2078 O O . CYS A 1 308 ? -12.622 5.179 21.845 1.00 96.94 308 CYS A O 1
ATOM 2080 N N . THR A 1 309 ? -13.419 3.554 23.158 1.00 96.69 309 THR A N 1
ATOM 2081 C CA . THR A 1 309 ? -13.176 2.450 22.231 1.00 96.69 309 THR A CA 1
ATOM 2082 C C . THR A 1 309 ? -14.510 1.935 21.714 1.00 96.69 309 THR A C 1
ATOM 2084 O O . THR A 1 309 ? -15.428 1.719 22.502 1.00 96.69 309 THR A O 1
ATOM 2087 N N . VAL A 1 310 ? -14.629 1.740 20.400 1.00 96.81 310 VAL A N 1
AT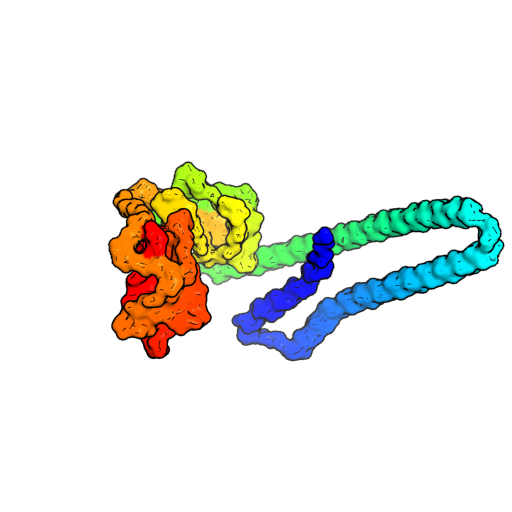OM 2088 C CA . VAL A 1 310 ? -15.756 1.049 19.758 1.00 96.81 310 VAL A CA 1
ATOM 2089 C C . VAL A 1 310 ? -15.245 -0.248 19.149 1.00 96.81 310 VAL A C 1
ATOM 2091 O O . VAL A 1 310 ? -14.379 -0.196 18.282 1.00 96.81 310 VAL A O 1
ATOM 2094 N N . THR A 1 311 ? -15.797 -1.385 19.559 1.00 95.69 311 THR A N 1
ATOM 2095 C CA . THR A 1 311 ? -15.429 -2.720 19.066 1.00 95.69 311 THR A CA 1
ATOM 2096 C C . THR A 1 311 ? -16.543 -3.285 18.197 1.00 95.69 311 THR A C 1
ATOM 2098 O O . THR A 1 311 ? -17.717 -3.237 18.574 1.00 95.69 311 THR A O 1
ATOM 2101 N N . VAL A 1 312 ? -16.188 -3.839 17.038 1.00 95.94 312 VAL A N 1
ATOM 2102 C CA . VAL A 1 312 ? -17.110 -4.627 16.213 1.00 95.94 312 VAL A CA 1
ATOM 2103 C C . VAL A 1 312 ? -17.039 -6.073 16.678 1.00 95.94 312 VAL A C 1
ATOM 2105 O O . VAL A 1 312 ? -16.031 -6.733 16.473 1.00 95.94 312 VAL A O 1
ATOM 2108 N N . THR A 1 313 ? -18.095 -6.588 17.299 1.00 94.38 313 THR A N 1
ATOM 2109 C CA . THR A 1 313 ? -18.097 -7.958 17.844 1.00 94.38 313 THR A CA 1
ATOM 2110 C C . THR A 1 313 ? -18.458 -9.023 16.810 1.00 94.38 313 THR A C 1
ATOM 2112 O O . THR A 1 313 ? -18.135 -10.190 17.000 1.00 94.38 313 THR A O 1
ATOM 2115 N N . GLY A 1 314 ? -19.118 -8.638 15.714 1.00 92.44 314 GLY A N 1
ATOM 2116 C CA . GLY A 1 314 ? -19.592 -9.567 14.688 1.00 92.44 314 GLY A CA 1
ATOM 2117 C C . GLY A 1 314 ? -20.228 -8.855 13.499 1.00 92.44 314 GLY A C 1
ATOM 2118 O O . GLY A 1 314 ? -20.880 -7.826 13.677 1.00 92.44 314 GLY A O 1
ATOM 2119 N N . VAL A 1 315 ? -20.101 -9.412 12.291 1.00 94.31 315 VAL A N 1
ATOM 2120 C CA . VAL A 1 315 ? -20.840 -8.975 11.091 1.00 94.31 315 VAL A CA 1
ATOM 2121 C C . VAL A 1 315 ? -21.547 -10.188 10.488 1.00 94.31 315 VAL A C 1
ATOM 2123 O O . VAL A 1 315 ? -20.913 -11.174 10.142 1.00 94.31 315 VAL A O 1
ATOM 2126 N N . GLY A 1 316 ? -22.873 -10.146 10.358 1.00 92.12 316 GLY A N 1
ATOM 2127 C CA . GLY A 1 316 ? -23.631 -11.292 9.850 1.00 92.12 316 GLY A CA 1
ATOM 2128 C C . GLY A 1 316 ? -25.129 -11.027 9.737 1.00 92.12 316 GLY A C 1
ATOM 2129 O O . GLY A 1 316 ? -25.662 -10.125 10.377 1.00 92.12 316 GLY A O 1
ATOM 2130 N N . ASN A 1 317 ? -25.825 -11.790 8.885 1.00 90.31 317 ASN A N 1
ATOM 2131 C CA . ASN A 1 317 ? -27.271 -11.657 8.615 1.00 90.31 317 ASN A CA 1
ATOM 2132 C C . ASN A 1 317 ? -27.744 -10.208 8.346 1.00 90.31 317 ASN A C 1
ATOM 2134 O O . ASN A 1 317 ? -28.863 -9.827 8.694 1.00 90.31 317 ASN A O 1
ATOM 2138 N N . GLY A 1 318 ? -26.892 -9.384 7.724 1.00 93.94 318 GLY A N 1
ATOM 2139 C CA . GLY A 1 318 ? -27.189 -7.975 7.436 1.00 93.94 318 GLY A CA 1
ATOM 2140 C C . GLY A 1 318 ? -27.188 -7.058 8.666 1.00 93.94 318 GLY A C 1
ATOM 2141 O O . GLY A 1 318 ? -27.796 -5.986 8.623 1.00 93.94 318 GLY A O 1
ATOM 2142 N N . MET A 1 319 ? -26.536 -7.473 9.752 1.00 96.31 319 MET A N 1
ATOM 2143 C CA . MET A 1 319 ? -26.413 -6.736 11.008 1.00 96.31 319 MET A CA 1
ATOM 2144 C C . MET A 1 319 ? -24.955 -6.726 11.497 1.00 96.31 319 MET A C 1
ATOM 2146 O O . MET A 1 319 ? -24.149 -7.562 11.086 1.00 96.31 319 MET A O 1
ATOM 2150 N N . VAL A 1 320 ? -24.621 -5.772 12.368 1.00 96.44 320 VAL A N 1
ATOM 2151 C CA . VAL A 1 320 ? -23.315 -5.669 13.036 1.00 96.44 320 VAL A CA 1
ATOM 2152 C C . VAL A 1 320 ? -23.474 -5.573 14.547 1.00 96.44 320 VAL A C 1
ATOM 2154 O O . VAL A 1 320 ? -24.328 -4.836 15.038 1.00 96.44 320 VAL A O 1
ATOM 2157 N N . GLY A 1 321 ? -22.657 -6.319 15.278 1.00 96.44 321 GLY A N 1
ATOM 2158 C CA . GLY A 1 321 ? -22.550 -6.252 16.728 1.00 96.44 321 GLY A CA 1
ATOM 2159 C C . GLY A 1 321 ? -21.556 -5.163 17.096 1.00 96.44 321 GLY A C 1
ATOM 2160 O O . GLY A 1 321 ? -20.471 -5.096 16.519 1.00 96.44 321 GLY A O 1
ATOM 2161 N N . LEU A 1 322 ? -21.950 -4.271 18.000 1.00 96.44 322 LEU A N 1
ATOM 2162 C CA . LEU A 1 322 ? -21.151 -3.116 18.389 1.00 96.44 322 LEU A CA 1
ATOM 2163 C C . LEU A 1 322 ? -21.134 -3.000 19.907 1.00 96.44 322 LEU A C 1
ATOM 2165 O O . LEU A 1 322 ? -22.188 -2.959 20.538 1.00 96.44 322 LEU A O 1
ATOM 2169 N N . GLU A 1 323 ? -19.941 -2.861 20.464 1.00 96.12 323 GLU A N 1
ATOM 2170 C CA . GLU A 1 323 ? -19.724 -2.526 21.867 1.00 96.12 323 GLU A CA 1
ATOM 2171 C C . GLU A 1 323 ? -18.923 -1.233 21.966 1.00 96.12 323 GLU A C 1
ATOM 2173 O O . GLU A 1 323 ? -18.143 -0.898 21.073 1.00 96.12 323 GLU A O 1
ATOM 2178 N N . GLY A 1 324 ? -19.137 -0.470 23.035 1.00 96.00 324 GLY A N 1
ATOM 2179 C CA . GLY A 1 324 ? -18.408 0.772 23.249 1.00 96.00 324 GLY A CA 1
ATOM 2180 C C . GLY A 1 324 ? -18.188 1.062 24.723 1.00 96.00 324 GLY A C 1
ATOM 2181 O O . GLY A 1 324 ? -19.118 0.952 25.522 1.00 96.00 324 GLY A O 1
ATOM 2182 N N . SER A 1 325 ? -16.969 1.463 25.066 1.00 96.25 325 SER A N 1
ATOM 2183 C CA . SER A 1 325 ? -16.545 1.846 26.414 1.00 96.25 325 SER A CA 1
ATOM 2184 C C . SER A 1 325 ? -15.737 3.145 26.363 1.00 96.25 325 SER A C 1
ATOM 2186 O O . SER A 1 325 ? -15.154 3.477 25.335 1.00 96.25 325 SER A O 1
ATOM 2188 N N . CYS A 1 326 ? -15.721 3.905 27.456 1.00 95.75 326 CYS A N 1
ATOM 2189 C CA . CYS A 1 326 ? -14.913 5.118 27.599 1.00 95.75 326 CYS A CA 1
ATOM 2190 C C . CYS A 1 326 ? -14.134 5.054 28.914 1.00 95.75 326 CYS A C 1
ATOM 2192 O O . CYS A 1 326 ? -14.683 4.578 29.913 1.00 95.75 326 CYS A O 1
ATOM 2194 N N . GLY A 1 327 ? -12.880 5.511 28.903 1.00 87.81 327 GLY A N 1
ATOM 2195 C CA . GLY A 1 327 ? -11.978 5.495 30.057 1.00 87.81 327 GLY A CA 1
ATOM 2196 C C . GLY A 1 327 ? -10.887 6.554 29.994 1.00 87.81 327 GLY A C 1
ATOM 2197 O O . GLY A 1 327 ? -10.692 7.168 28.916 1.00 87.81 327 GLY A O 1
#

Secondary structure (DSSP, 8-state):
-----SSSTTSSHHHHHHHHGGGSSSPPPHHHHHHHHHHHHHHHHHHHHHHHHHHHHHHHHHHHHHHHHHHHHHH-TT-HHHHHHHHHHHHHHHHHHHHHHHHHHHHHHHHHHHHHHHHHHHHHHHHHHHHHHHHHHHHTT--S----PPPP----EEPPPB-TT-EEEETTTTEEEEEEEEETTTTEEEEEETTEEEEEETT-EEEEEETTEEEEEEEEEEETTEEEEEESTTGGGSS-----------TTPBPTT-EEEEGGGTEEEEEEEEETTTTEEEEEETTTEEEEEETT-EEEEEETTEEEEEEEEEEETTEEEEEEEE-

Sequence (327 aa):
MASNALVYGAGGGVVGLLIGLFAGSGGPSQEDMSAAVTGAMRPAQEASATAAQSTADALAALDARLAAIEEGMAANAPDMEALKTAISEEVSAAVGGVQSALSEEIAATGKAQSTRLDEALGQISEGMAESARVAAAAVASAVPGASGEATAAGDTTVSEALGVGQTALFADGKVRVFVSRIDPEGGSVVLAFKGEQVTLGSGGSVKVALGGGSCTVSVMGLSENGVTLGSDCDAAAEAPEEEEAANVAPEDGVRPGSSIGLADGVLRVFVASLDAEAATARIAINGVQTYVVASGESVEVPSGEQTCTVTVTGVGNGMVGLEGSCG

Foldseek 3Di:
DDDDDPPPPPPPPVVVVVVVQPPDPPDDDPVVVVVVVCVVCVVVVVVVVVVVVVVVVVVVVVVVVVVVLVVVCVVCVPDVVVVVVVCVVVVVVVVVVVVVVVVVVVVVVVVVVVVVVVVVVVVVVVVVVVVVVVVVVVVVVDDDDDDDDDDDDDPKDKDDFDDAQDWDADPNNLWIKHFNDADVVVQWTWIDTPRDIDIAGAQGKDWDDDPQGIKIKGFPDGDPSHTMIIINNNVVVPDPCPDPPQLPPDPPFDAAQDWDAAANNLWIKHWHFADSVQQWTFIDIPNDDTDIAHAQDWDWDDRPPWIKIKHFPHHHPRGTDIHMHID